Protein 3H20 (pdb70)

Organism: Escherichia coli (NCBI:txid562)

Sequence (288 aa):
RTLQAIGRQLKAMGCERFDIGVRDATTGQMMNREWSAAEVLQNTPWLKRMNAQGNDVYIRPAEQERHGLVLVDDLSEFDLDDMKAEGREPALVVETSPKNYQAWVKVADAAGGELRGQIARTLASEYDADPASADSRHYGRLAGFTNRKKHTTYQPWVLLRESKGKTATAGPALVQQAGQQIEQAQRQQEKARRLASLERRTALDEYRSEMAGLVKRFGDDLSKCDFIAAQKLASRGRSAEEIGKAMAEASPALAERKHEADYIERTVSKVMGLPSVQLARAELARAP

Radius of gyration: 31.28 Å; Cα contacts (8 Å, |Δi|>4): 477; chains: 1; bounding box: 58×44×90 Å

Foldseek 3Di:
DLLVQLVLQCVLQPWQKKKKWKAALPPGDIDIDIDGSVVVSVCVVVNQVSLVVRIFIWMDHDPPTFFQKAKFFFDFPVLQVVCQVVQQHFSWWKAQFPRTIMGIAGLDRGDDQQLRLLLLCVSCVVSVTDNVQRGSDHIDGRFSGFNRNAPDPGTDGIHTDDHNNDHGRCSVVSSVVSVVVVVVVVVVVVVVVVVVVVPVQALLNQLVVQLVVLCVPPVVCLLVSLLVSLLVCLLVPHDLVSSLVSCVVDRPVLVPCPPNNVSSVVSNVVSCPDPSSVVSNVVVVVPD

Solvent-accessible surface area: 16282 Å² total; per-residue (Å²): 115,16,91,113,19,0,26,164,0,8,178,6,9,54,12,134,93,0,12,0,0,4,104,30,44,133,102,28,104,71,75,77,131,87,32,27,30,76,63,0,62,139,39,3,94,78,0,92,146,23,9,76,100,18,14,2,2,32,0,44,7,5,56,115,32,80,18,2,7,4,8,2,26,91,2,41,81,143,39,15,85,75,0,83,92,91,10,47,55,3,0,0,3,0,16,19,28,88,154,61,33,11,0,7,0,51,2,25,117,64,12,46,34,121,44,22,7,39,2,2,128,25,0,8,90,70,17,136,9,50,105,84,6,13,61,39,85,60,32,0,15,0,0,9,3,11,17,89,173,106,65,102,129,90,46,22,136,2,69,34,136,41,41,151,23,154,54,2,106,11,0,82,56,4,41,124,73,2,22,116,67,36,87,86,62,102,134,89,129,65,126,59,153,154,90,66,92,156,162,156,78,69,6,54,60,35,2,133,80,39,14,62,34,2,54,183,152,58,49,141,59,55,51,85,0,0,50,28,0,0,47,65,0,0,28,133,40,55,43,49,142,65,0,9,160,2,0,58,132,29,6,55,15,19,86,147,34,122,90,38,77,61,31,25,119,137,8,12,64,117,0,48,49,52,103,58,0,106,109,30,80,63,112,78,88,96,58,184

CATH classification: 3.30.1490.240 (+2 more: 3.30.70.1790, 1.10.1240.50)

Secondary structure (DSSP, 8-state):
-HHHHHHHHHHHH--SEEEEEEEETTT--EEEEEEEHHHHHHTHHHHHHHHHTTEEEEEEEPTT----EEEEEEE-HHHHHHHHHTT---SEEEEEETTEEEEEEE--S---HHHHHHHHHHHHHHTT--GGG-STT--EEPTTSB--------PPBPEEEE---PPPTTHHHHHHHHHHHHHHHHHHHHHHHHHHHH----HHHHHHHHHHHHHHH-TT-HHHHHHHHHHHHHHTT--HHHHHHHHHHH-HHHHT---HHHHHHHHHHHHHT-HHHHHHHHHHHT--

InterPro domains:
  IPR039459 RepB-like DNA primase domain [PF16793] (12-185)
  IPR054366 RepB/MobA-like, C-terminal domain [PF22448] (237-289)

B-factor: mean 37.53, std 8.89, range [15.7, 103.8]

Structure (mmCIF, N/CA/C/O backbone):
data_3H20
#
_entry.id   3H20
#
_cell.length_a   91.740
_cell.length_b   91.740
_cell.length_c   83.480
_cell.angle_alpha   90.000
_cell.angle_beta   90.000
_cell.angle_gamma   90.000
#
_symmetry.space_group_name_H-M   'P 43 21 2'
#
loop_
_entity.id
_entity.type
_entity.pdbx_description
1 polymer 'Replication protein B'
2 non-polymer 'SULFATE ION'
3 non-polymer DIPHOSPHATE
4 water water
#
loop_
_atom_site.group_PDB
_atom_site.id
_atom_site.type_symbol
_atom_site.label_atom_id
_atom_site.label_alt_id
_atom_site.label_comp_id
_atom_site.label_asym_id
_atom_site.label_entity_id
_atom_site.label_seq_id
_atom_site.pdbx_PDB_ins_code
_atom_site.Cartn_x
_atom_site.Cartn_y
_atom_site.Cartn_z
_atom_site.occupancy
_atom_site.B_iso_or_equiv
_atom_site.auth_seq_id
_atom_site.auth_comp_id
_atom_site.auth_asym_id
_atom_site.auth_atom_id
_atom_site.pdbx_PDB_model_num
ATOM 1 N N . ARG A 1 5 ? 17.075 36.342 69.512 1.00 36.75 5 ARG A N 1
ATOM 2 C CA . ARG A 1 5 ? 17.154 37.378 68.446 1.00 35.85 5 ARG A CA 1
ATOM 3 C C . ARG A 1 5 ? 17.525 36.800 67.091 1.00 35.37 5 ARG A C 1
ATOM 4 O O . ARG A 1 5 ? 17.142 37.368 66.073 1.00 35.18 5 ARG A O 1
ATOM 6 N N . THR A 1 6 ? 18.252 35.683 67.079 1.00 34.46 6 THR A N 1
ATOM 7 C CA . THR A 1 6 ? 18.634 35.014 65.831 1.00 34.41 6 THR A CA 1
ATOM 8 C C . THR A 1 6 ? 17.404 34.642 64.994 1.00 33.93 6 THR A C 1
ATOM 9 O O . THR A 1 6 ? 17.330 34.967 63.799 1.00 33.33 6 THR A O 1
ATOM 13 N N . LEU A 1 7 ? 16.449 33.956 65.626 1.00 33.34 7 LEU A N 1
ATOM 14 C CA . LEU A 1 7 ? 15.212 33.528 64.966 1.00 33.57 7 LEU A CA 1
ATOM 15 C C . LEU A 1 7 ? 14.457 34.721 64.380 1.00 33.22 7 LEU A C 1
ATOM 16 O O . LEU A 1 7 ? 14.024 34.701 63.219 1.00 32.63 7 LEU A O 1
ATOM 21 N N . GLN A 1 8 ? 14.297 35.762 65.192 1.00 33.17 8 GLN A N 1
ATOM 22 C CA . GLN A 1 8 ? 13.617 36.975 64.765 1.00 34.04 8 GLN A CA 1
ATOM 23 C C . GLN A 1 8 ? 14.338 37.663 63.587 1.00 33.30 8 GLN A C 1
ATOM 24 O O . GLN A 1 8 ? 13.693 38.149 62.641 1.00 33.31 8 GLN A O 1
ATOM 30 N N . ALA A 1 9 ? 15.668 37.700 63.629 1.00 32.65 9 ALA A N 1
ATOM 31 C CA . ALA A 1 9 ? 16.434 38.316 62.538 1.00 32.28 9 ALA A CA 1
ATOM 32 C C . ALA A 1 9 ? 16.292 37.532 61.233 1.00 32.49 9 ALA A C 1
ATOM 33 O O . ALA A 1 9 ? 16.097 38.121 60.162 1.00 32.48 9 ALA A O 1
ATOM 35 N N . ILE A 1 10 ? 16.422 36.210 61.318 1.00 31.90 10 ILE A N 1
ATOM 36 C CA . ILE A 1 10 ? 16.259 35.347 60.139 1.00 32.19 10 ILE A CA 1
ATOM 37 C C . ILE A 1 10 ? 14.861 35.563 59.538 1.00 32.33 10 ILE A C 1
ATOM 38 O O . ILE A 1 10 ? 14.724 35.797 58.335 1.00 32.64 10 ILE A O 1
ATOM 43 N N . GLY A 1 11 ? 13.840 35.493 60.388 1.00 31.78 11 GLY A N 1
ATOM 44 C CA . GLY A 1 11 ? 12.449 35.716 59.973 1.00 33.01 11 GLY A CA 1
ATOM 45 C C . GLY A 1 11 ? 12.221 37.037 59.245 1.00 32.90 11 GLY A C 1
ATOM 46 O O . GLY A 1 11 ? 11.582 37.053 58.194 1.00 32.93 11 GLY A O 1
ATOM 47 N N . ARG A 1 12 ? 12.726 38.141 59.807 1.00 32.72 12 ARG A N 1
ATOM 48 C CA . ARG A 1 12 ? 12.645 39.455 59.144 1.00 33.91 12 ARG A CA 1
ATOM 49 C C . ARG A 1 12 ? 13.425 39.530 57.837 1.00 33.01 12 ARG A C 1
ATOM 50 O O . ARG A 1 12 ? 12.942 40.136 56.881 1.00 32.70 12 ARG A O 1
ATOM 58 N N . GLN A 1 13 ? 14.619 38.925 57.796 1.00 32.23 13 GLN A N 1
ATOM 59 C CA . GLN A 1 13 ? 15.444 38.926 56.573 1.00 32.56 13 GLN A CA 1
ATOM 60 C C . GLN A 1 13 ? 14.775 38.154 55.426 1.00 32.74 13 GLN A C 1
ATOM 61 O O . GLN A 1 13 ? 14.700 38.658 54.299 1.00 32.38 13 GLN A O 1
ATOM 67 N N . LEU A 1 14 ? 14.287 36.945 55.715 1.00 32.15 14 LEU A N 1
ATOM 68 C CA . LEU A 1 14 ? 13.530 36.146 54.726 1.00 33.32 14 LEU A CA 1
ATOM 69 C C . LEU A 1 14 ? 12.289 36.867 54.180 1.00 33.70 14 LEU A C 1
ATOM 70 O O . LEU A 1 14 ? 12.017 36.804 52.974 1.00 34.82 14 LEU A O 1
ATOM 75 N N . LYS A 1 15 ? 11.537 37.537 55.053 1.00 33.84 15 LYS A N 1
ATOM 76 C CA . LYS A 1 15 ? 10.358 38.283 54.609 1.00 35.24 15 LYS A CA 1
ATOM 77 C C . LYS A 1 15 ? 10.762 39.431 53.693 1.00 34.84 15 LYS A C 1
ATOM 78 O O . LYS A 1 15 ? 10.125 39.643 52.654 1.00 34.64 15 LYS A O 1
ATOM 84 N N . ALA A 1 16 ? 11.824 40.154 54.072 1.00 34.34 16 ALA A N 1
ATOM 85 C CA . ALA A 1 16 ? 12.283 41.319 53.308 1.00 34.61 16 ALA A CA 1
ATOM 86 C C . ALA A 1 16 ? 12.830 40.893 51.946 1.00 34.73 16 ALA A C 1
ATOM 87 O O . ALA A 1 16 ? 12.668 41.605 50.937 1.00 34.85 16 ALA A O 1
ATOM 89 N N . MET A 1 17 ? 13.494 39.744 51.923 1.00 34.39 17 MET A N 1
ATOM 90 C CA . MET A 1 17 ? 13.983 39.167 50.663 1.00 34.74 17 MET A CA 1
ATOM 91 C C . MET A 1 17 ? 12.802 38.688 49.821 1.00 35.74 17 MET A C 1
ATOM 92 O O . MET A 1 17 ? 12.769 38.897 48.611 1.00 36.21 17 MET A O 1
ATOM 97 N N . GLY A 1 18 ? 11.830 38.058 50.474 1.00 36.12 18 GLY A N 1
ATOM 98 C CA . GLY A 1 18 ? 10.561 37.737 49.842 1.00 36.47 18 GLY A CA 1
ATOM 99 C C . GLY A 1 18 ? 10.491 36.487 48.986 1.00 36.74 18 GLY A C 1
ATOM 100 O O . GLY A 1 18 ? 9.430 36.200 48.421 1.00 36.52 18 GLY A O 1
ATOM 101 N N . CYS A 1 19 ? 11.592 35.741 48.886 1.00 36.18 19 CYS A N 1
ATOM 102 C CA . CYS A 1 19 ? 11.619 34.529 48.055 1.00 36.74 19 CYS A CA 1
ATOM 103 C C . CYS A 1 19 ? 10.843 33.375 48.683 1.00 36.77 19 CYS A C 1
ATOM 104 O O . CYS A 1 19 ? 10.718 33.286 49.917 1.00 36.60 19 CYS A O 1
ATOM 107 N N . GLU A 1 20 ? 10.338 32.487 47.829 1.00 37.02 20 GLU A N 1
ATOM 108 C CA . GLU A 1 20 ? 9.776 31.219 48.292 1.00 37.33 20 GLU A CA 1
ATOM 109 C C . GLU A 1 20 ? 10.874 30.247 48.722 1.00 36.61 20 GLU A C 1
ATOM 110 O O . GLU A 1 20 ? 10.713 29.527 49.714 1.00 36.77 20 GLU A O 1
ATOM 116 N N . ARG A 1 21 ? 11.983 30.221 47.978 1.00 35.05 21 ARG A N 1
ATOM 117 C CA . ARG A 1 21 ? 13.083 29.288 48.274 1.00 34.22 21 ARG A CA 1
ATOM 118 C C . ARG A 1 21 ? 14.457 29.976 48.233 1.00 33.50 21 ARG A C 1
ATOM 119 O O . ARG A 1 21 ? 14.667 30.923 47.459 1.00 32.32 21 ARG A O 1
ATOM 127 N N . PHE A 1 22 ? 15.379 29.474 49.060 1.00 32.64 22 PHE A N 1
ATOM 128 C CA . PHE A 1 22 ? 16.701 30.069 49.269 1.00 32.30 22 PHE A CA 1
ATOM 129 C C . PHE A 1 22 ? 17.791 28.988 49.215 1.00 32.55 22 PHE A C 1
ATOM 130 O O . PHE A 1 22 ? 17.545 27.833 49.588 1.00 31.79 22 PHE A O 1
ATOM 138 N N . ASP A 1 23 ? 18.990 29.369 48.779 1.00 31.92 23 ASP A N 1
ATOM 139 C CA . ASP A 1 23 ? 20.181 28.562 49.016 1.00 32.56 23 ASP A CA 1
ATOM 140 C C . ASP A 1 23 ? 20.810 29.060 50.306 1.00 32.41 23 ASP A C 1
ATOM 141 O O . ASP A 1 23 ? 21.005 30.267 50.475 1.00 32.42 23 ASP A O 1
ATOM 146 N N . ILE A 1 24 ? 21.102 28.138 51.214 1.00 31.72 24 ILE A N 1
ATOM 147 C CA . ILE A 1 24 ? 21.859 28.458 52.417 1.00 31.72 24 ILE A CA 1
ATOM 148 C C . ILE A 1 24 ? 23.245 27.835 52.269 1.00 31.83 24 ILE A C 1
ATOM 149 O O . ILE A 1 24 ? 23.374 26.646 51.974 1.00 31.86 24 ILE A O 1
ATOM 154 N N . GLY A 1 25 ? 24.279 28.648 52.449 1.00 31.95 25 GLY A N 1
ATOM 155 C CA . GLY A 1 25 ? 25.657 28.152 52.381 1.00 31.81 25 GLY A CA 1
ATOM 156 C C . GLY A 1 25 ? 26.319 28.167 53.749 1.00 32.37 25 GLY A C 1
ATOM 157 O O . GLY A 1 25 ? 26.180 29.120 54.522 1.00 32.11 25 GLY A O 1
ATOM 158 N N . VAL A 1 26 ? 27.043 27.098 54.042 1.00 32.29 26 VAL A N 1
ATOM 159 C CA . VAL A 1 26 ? 27.748 26.949 55.304 1.00 32.99 26 VAL A CA 1
ATOM 160 C C . VAL A 1 26 ? 29.220 26.644 54.982 1.00 32.87 26 VAL A C 1
ATOM 161 O O . VAL A 1 26 ? 29.528 25.621 54.359 1.00 33.01 26 VAL A O 1
ATOM 165 N N . ARG A 1 27 ? 30.114 27.556 55.371 1.00 32.62 27 ARG A N 1
ATOM 166 C CA . ARG A 1 27 ? 31.550 27.425 55.086 1.00 32.49 27 ARG A CA 1
ATOM 167 C C . ARG A 1 27 ? 32.435 27.512 56.333 1.00 32.50 27 ARG A C 1
ATOM 168 O O . ARG A 1 27 ? 32.367 28.482 57.094 1.00 31.56 27 ARG A O 1
ATOM 176 N N . ASP A 1 28 ? 33.284 26.501 56.505 1.00 32.22 28 ASP A N 1
ATOM 177 C CA . ASP A 1 28 ? 34.251 26.454 57.597 1.00 33.67 28 ASP A CA 1
ATOM 178 C C . ASP A 1 28 ? 35.416 27.398 57.305 1.00 34.15 28 ASP A C 1
ATOM 179 O O . ASP A 1 28 ? 36.224 27.152 56.403 1.00 34.40 28 ASP A O 1
ATOM 184 N N . ALA A 1 29 ? 35.497 28.464 58.093 1.00 35.08 29 ALA A N 1
ATOM 185 C CA . ALA A 1 29 ? 36.488 29.527 57.909 1.00 36.27 29 ALA A CA 1
ATOM 186 C 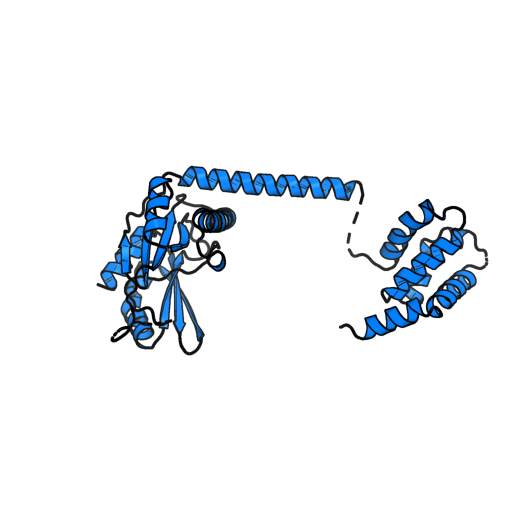C . ALA A 1 29 ? 37.946 29.086 58.077 1.00 37.15 29 ALA A C 1
ATOM 187 O O . ALA A 1 29 ? 38.857 29.707 57.521 1.00 37.44 29 ALA A O 1
ATOM 189 N N . THR A 1 30 ? 38.170 28.026 58.844 1.00 37.81 30 THR A N 1
ATOM 190 C CA . THR A 1 30 ? 39.527 27.552 59.101 1.00 38.76 30 THR A CA 1
ATOM 191 C C . THR A 1 30 ? 39.944 26.541 58.042 1.00 39.62 30 THR A C 1
ATOM 192 O O . THR A 1 30 ? 41.073 26.565 57.535 1.00 40.08 30 THR A O 1
ATOM 196 N N . THR A 1 31 ? 39.024 25.644 57.705 1.00 40.49 31 THR A N 1
ATOM 197 C CA . THR A 1 31 ? 39.353 24.472 56.901 1.00 41.23 31 THR A CA 1
ATOM 198 C C . THR A 1 31 ? 39.085 24.725 55.422 1.00 41.60 31 THR A C 1
ATOM 199 O O . THR A 1 31 ? 39.878 24.340 54.562 1.00 41.73 31 THR A O 1
ATOM 203 N N . GLY A 1 32 ? 37.963 25.375 55.131 1.00 41.75 32 GLY A N 1
ATOM 204 C CA . GLY A 1 32 ? 3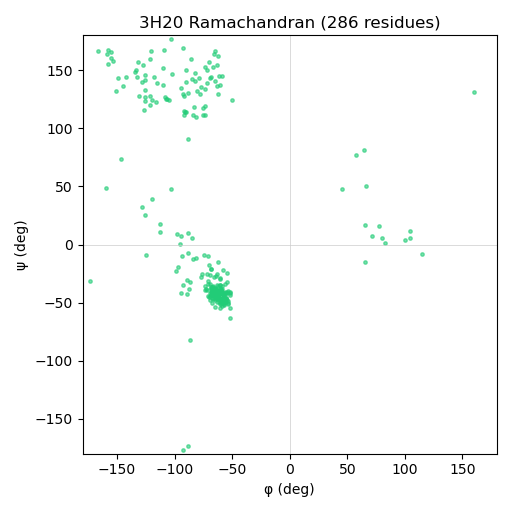7.589 25.677 53.762 1.00 42.35 32 GLY A CA 1
ATOM 205 C C . GLY A 1 32 ? 36.332 24.948 53.330 1.00 42.51 32 GLY A C 1
ATOM 206 O O . GLY A 1 32 ? 35.792 25.206 52.254 1.00 42.32 32 GLY A O 1
ATOM 207 N N . GLN A 1 33 ? 35.865 24.033 54.173 1.00 42.93 33 GLN A N 1
ATOM 208 C CA . GLN A 1 33 ? 34.843 23.073 53.773 1.00 43.68 33 GLN A CA 1
ATOM 209 C C . GLN A 1 33 ? 33.500 23.759 53.547 1.00 43.95 33 GLN A C 1
ATOM 210 O O . GLN A 1 33 ? 33.145 24.698 54.259 1.00 43.47 33 GLN A O 1
ATOM 216 N N . MET A 1 34 ? 32.758 23.283 52.553 1.00 44.38 34 MET A N 1
ATOM 217 C CA . MET A 1 34 ? 31.562 23.976 52.090 1.00 44.67 34 MET A CA 1
ATOM 218 C C . MET A 1 34 ? 30.364 23.033 52.037 1.00 44.41 34 MET A C 1
ATOM 219 O O . MET A 1 34 ? 30.491 21.876 51.636 1.00 44.24 34 MET A O 1
ATOM 224 N N . MET A 1 35 ? 29.203 23.536 52.443 1.00 43.79 35 MET A N 1
ATOM 225 C CA . MET A 1 35 ? 27.944 22.833 52.222 1.00 44.04 35 MET A CA 1
ATOM 226 C C . MET A 1 35 ? 26.930 23.829 51.659 1.00 42.71 35 MET A C 1
ATOM 227 O O . MET A 1 35 ? 26.934 25.009 52.027 1.00 42.25 35 MET A O 1
ATOM 232 N N . ASN A 1 36 ? 26.079 23.352 50.756 1.00 41.60 36 ASN A N 1
ATOM 233 C CA . ASN A 1 36 ? 24.993 24.157 50.202 1.00 40.80 36 ASN A CA 1
ATOM 234 C C . ASN A 1 36 ? 23.683 23.377 50.264 1.00 39.83 36 ASN A C 1
ATOM 235 O O . ASN A 1 36 ? 23.625 22.230 49.817 1.00 39.18 36 ASN A O 1
ATOM 240 N N . ARG A 1 37 ? 22.645 23.990 50.832 1.00 38.45 37 ARG A N 1
ATOM 241 C CA . ARG A 1 37 ? 21.310 23.379 50.861 1.00 37.83 37 ARG A CA 1
ATOM 242 C C . ARG A 1 37 ? 20.267 24.326 50.278 1.00 36.53 37 ARG A C 1
ATOM 243 O O . ARG A 1 37 ? 20.374 25.536 50.441 1.00 36.28 37 ARG A O 1
ATOM 251 N N . GLU A 1 38 ? 19.261 23.775 49.602 1.00 35.27 38 GLU A N 1
ATOM 252 C CA . GLU A 1 38 ? 18.131 24.574 49.128 1.00 34.39 38 GLU A CA 1
ATOM 253 C C . GLU A 1 38 ? 16.889 24.274 49.965 1.00 33.11 38 GLU A C 1
ATOM 254 O O . GLU A 1 38 ? 16.474 23.110 50.085 1.00 32.42 38 GLU A O 1
ATOM 260 N N . TRP A 1 39 ? 16.305 25.337 50.520 1.00 31.89 39 TRP A N 1
ATOM 261 C CA . TRP A 1 39 ? 15.227 25.245 51.514 1.00 31.37 39 TRP A CA 1
ATOM 262 C C . TRP A 1 39 ? 14.163 26.331 51.320 1.00 30.40 39 TRP A C 1
ATOM 263 O O . TRP A 1 39 ? 14.504 27.469 50.991 1.00 29.97 39 TRP A O 1
ATOM 274 N N . SER A 1 40 ? 12.892 26.000 51.567 1.00 29.46 40 SER A N 1
ATOM 275 C CA . SER A 1 40 ? 11.857 27.039 51.718 1.00 29.17 40 SER A CA 1
ATOM 276 C C . SER A 1 40 ? 12.199 27.920 52.925 1.00 29.04 40 SER A C 1
ATOM 277 O O . SER A 1 40 ? 13.018 27.532 53.763 1.00 28.57 40 SER A O 1
ATOM 280 N N . ALA A 1 41 ? 11.593 29.102 53.008 1.00 28.58 41 ALA A N 1
ATOM 281 C CA . ALA A 1 41 ? 11.728 29.945 54.193 1.00 29.23 41 ALA A CA 1
ATOM 282 C C . ALA A 1 41 ? 11.390 29.183 55.491 1.00 29.22 41 ALA A C 1
ATOM 283 O O . ALA A 1 41 ? 12.109 29.301 56.490 1.00 29.71 41 ALA A O 1
ATOM 285 N N . ALA A 1 42 ? 10.314 28.389 55.465 1.00 29.26 42 ALA A N 1
ATOM 286 C CA . ALA A 1 42 ? 9.916 27.559 56.609 1.00 29.39 42 ALA A CA 1
ATOM 287 C C . ALA A 1 42 ? 11.009 26.561 57.000 1.00 29.39 42 ALA A C 1
ATOM 288 O O . ALA A 1 42 ? 11.242 26.311 58.202 1.00 29.26 42 ALA A O 1
ATOM 290 N N . GLU A 1 43 ? 11.667 25.985 55.990 1.00 29.15 43 GLU A N 1
ATOM 291 C CA . GLU A 1 43 ? 12.756 25.032 56.211 1.00 30.26 43 GLU A CA 1
ATOM 292 C C . GLU A 1 43 ? 14.034 25.702 56.752 1.00 29.39 43 GLU A C 1
ATOM 293 O O . GLU A 1 43 ? 14.750 25.097 57.551 1.00 29.87 43 GLU A O 1
ATOM 299 N N . VAL A 1 44 ? 14.311 26.939 56.332 1.00 29.09 44 VAL A N 1
ATOM 300 C CA . VAL A 1 44 ? 15.448 27.711 56.870 1.00 29.15 44 VAL A CA 1
ATOM 301 C C . VAL A 1 44 ? 15.263 27.891 58.388 1.00 29.58 44 VAL A C 1
ATOM 302 O O . VAL A 1 44 ? 16.167 27.602 59.174 1.00 30.04 44 VAL A O 1
ATOM 306 N N . LEU A 1 45 ? 14.072 28.337 58.785 1.00 29.40 45 LEU A N 1
ATOM 307 C CA . LEU A 1 45 ? 13.730 28.487 60.199 1.00 29.86 45 LEU A CA 1
ATOM 308 C C . LEU A 1 45 ? 13.760 27.164 60.969 1.00 30.28 45 LEU A C 1
ATOM 309 O O . LEU A 1 45 ? 14.248 27.109 62.110 1.00 30.58 45 LEU A O 1
ATOM 314 N N . GLN A 1 46 ? 13.270 26.091 60.338 1.00 30.62 46 GLN A N 1
ATOM 315 C CA . GLN A 1 46 ? 13.288 24.746 60.926 1.00 31.62 46 GLN A CA 1
ATOM 316 C C . GLN A 1 46 ? 14.713 24.272 61.217 1.00 31.56 46 GLN A C 1
ATOM 317 O O . GLN A 1 46 ? 14.942 23.465 62.126 1.00 30.54 46 GLN A O 1
ATOM 323 N N . ASN A 1 47 ? 15.662 24.758 60.421 1.00 31.43 47 ASN A N 1
ATOM 324 C CA . ASN A 1 47 ? 17.067 24.334 60.536 1.00 32.09 47 ASN A CA 1
ATOM 325 C C . ASN A 1 47 ? 17.950 25.286 61.351 1.00 31.95 47 ASN A C 1
ATOM 326 O O . ASN A 1 47 ? 19.168 25.130 61.400 1.00 32.59 47 ASN A O 1
ATOM 331 N N . THR A 1 48 ? 17.335 26.258 62.011 1.00 32.20 48 THR A N 1
ATOM 332 C CA . THR A 1 48 ? 18.086 27.234 62.804 1.00 32.28 48 THR A CA 1
ATOM 333 C C . THR A 1 48 ? 18.962 26.585 63.910 1.00 31.56 48 THR A C 1
ATOM 334 O O . THR A 1 48 ? 20.114 26.989 64.094 1.00 31.26 48 THR A O 1
ATOM 338 N N . PRO A 1 49 ? 18.430 25.579 64.634 1.00 30.63 49 PRO A N 1
ATOM 339 C CA . PRO A 1 49 ? 19.303 24.907 65.602 1.00 30.78 49 PRO A CA 1
ATOM 340 C C . PRO A 1 49 ? 20.577 24.355 64.952 1.00 31.04 49 PRO A C 1
ATOM 341 O O . PRO A 1 49 ? 21.658 24.540 65.491 1.00 30.37 49 PRO A O 1
ATOM 345 N N . TRP A 1 50 ? 20.450 23.688 63.804 1.00 31.15 50 TRP A N 1
ATOM 346 C CA . TRP A 1 50 ? 21.634 23.134 63.135 1.00 31.55 50 TRP A CA 1
ATOM 347 C C . TRP A 1 50 ? 22.605 24.243 62.689 1.00 30.81 50 TRP A C 1
ATOM 348 O O . TRP A 1 50 ? 23.819 24.108 62.862 1.00 30.21 50 TRP A O 1
ATOM 359 N N . LEU A 1 51 ? 22.067 25.326 62.123 1.00 29.94 51 LEU A N 1
ATOM 360 C CA . LEU A 1 51 ? 22.887 26.463 61.665 1.00 29.66 51 LEU A CA 1
ATOM 361 C C . LEU A 1 51 ? 23.656 27.122 62.813 1.00 29.65 51 LEU A C 1
ATOM 362 O O . LEU A 1 51 ? 24.823 27.475 62.652 1.00 28.94 51 LEU A O 1
ATOM 367 N N . LYS A 1 52 ? 23.007 27.286 63.968 1.00 29.73 52 LYS A N 1
ATOM 368 C CA . LYS A 1 52 ? 23.712 27.776 65.166 1.00 30.58 52 LYS A CA 1
ATOM 369 C 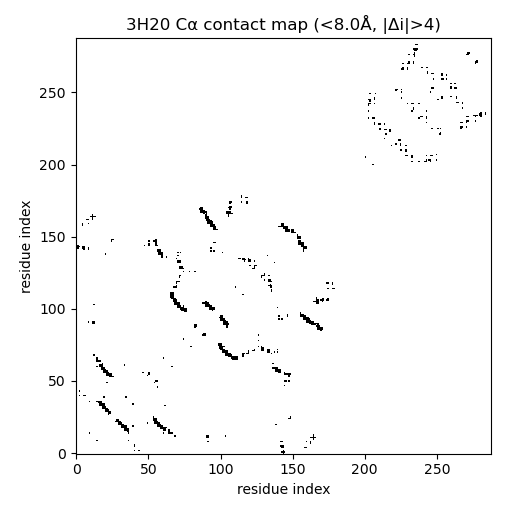C . LYS A 1 52 ? 24.819 26.827 65.633 1.00 30.53 52 LYS A C 1
ATOM 370 O O . LYS A 1 52 ? 25.887 27.278 66.034 1.00 30.43 52 LYS A O 1
ATOM 376 N N . ARG A 1 53 ? 24.554 25.523 65.601 1.00 30.69 53 ARG A N 1
ATOM 377 C CA . ARG A 1 53 ? 25.582 24.513 65.934 1.00 30.67 53 ARG A CA 1
ATOM 378 C C . ARG A 1 53 ? 26.799 24.693 65.024 1.00 30.64 53 ARG A C 1
ATOM 379 O O . ARG A 1 53 ? 27.937 24.805 65.496 1.00 30.17 53 ARG A O 1
ATOM 387 N N . MET A 1 54 ? 26.542 24.743 63.718 1.00 30.38 54 MET A N 1
ATOM 388 C CA . MET A 1 54 ? 27.598 24.892 62.717 1.00 30.57 54 MET A CA 1
ATOM 389 C C . MET A 1 54 ? 28.391 26.199 62.892 1.00 29.99 54 MET A C 1
ATOM 390 O O . MET A 1 54 ? 29.627 26.199 62.783 1.00 29.19 54 MET A O 1
ATOM 395 N N . ASN A 1 55 ? 27.673 27.290 63.176 1.00 29.51 55 ASN A N 1
ATOM 396 C CA . ASN A 1 55 ? 28.263 28.621 63.437 1.00 29.75 55 ASN A CA 1
ATOM 397 C C . ASN A 1 55 ? 29.188 28.578 64.662 1.00 29.66 55 ASN A C 1
ATOM 398 O O . ASN A 1 55 ? 30.314 29.079 64.627 1.00 29.28 55 ASN A O 1
ATOM 403 N N . ALA A 1 56 ? 28.714 27.965 65.743 1.00 30.14 56 ALA A N 1
ATOM 404 C CA . ALA A 1 56 ? 29.541 27.790 66.950 1.00 30.55 56 ALA A CA 1
ATOM 405 C C . ALA A 1 56 ? 30.804 26.959 66.670 1.00 30.97 56 ALA A C 1
ATOM 406 O O . ALA A 1 56 ? 31.837 27.137 67.330 1.00 30.96 56 ALA A O 1
ATOM 408 N N . GLN A 1 57 ? 30.720 26.057 65.694 1.00 31.04 57 GLN A N 1
ATOM 409 C CA . GLN A 1 57 ? 31.850 25.187 65.344 1.00 32.18 57 GLN A CA 1
ATOM 410 C C . GLN A 1 57 ? 32.789 25.806 64.293 1.00 31.65 57 GLN A C 1
ATOM 411 O O . GLN A 1 57 ? 33.688 25.133 63.782 1.00 31.92 57 GLN A O 1
ATOM 417 N N . GLY A 1 58 ? 32.585 27.088 63.992 1.00 31.27 58 GLY A N 1
ATOM 418 C CA . GLY A 1 58 ? 33.513 27.847 63.141 1.00 30.99 58 GLY A CA 1
ATOM 419 C C . GLY A 1 58 ? 33.076 28.120 61.708 1.00 30.75 58 GLY A C 1
ATOM 420 O O . GLY A 1 58 ? 33.887 28.560 60.882 1.00 30.49 58 GLY A O 1
ATOM 421 N N . ASN A 1 59 ? 31.803 27.865 61.409 1.00 30.53 59 ASN A N 1
ATOM 422 C CA . ASN A 1 59 ? 31.238 28.070 60.064 1.00 30.68 59 ASN A CA 1
ATOM 423 C C . ASN A 1 59 ? 30.551 29.434 59.873 1.00 30.97 59 ASN A C 1
ATOM 424 O O . ASN A 1 59 ? 29.762 29.861 60.730 1.00 31.07 59 ASN A O 1
ATOM 429 N N . ASP A 1 60 ? 30.833 30.106 58.753 1.00 30.17 60 ASP A N 1
ATOM 430 C CA . ASP A 1 60 ? 30.035 31.267 58.332 1.00 30.62 60 ASP A CA 1
ATOM 431 C C . ASP A 1 60 ? 28.764 30.804 57.605 1.00 30.51 60 ASP A C 1
ATOM 432 O O . ASP A 1 60 ? 28.764 29.744 56.958 1.00 30.50 60 ASP A O 1
ATOM 437 N N . VAL A 1 61 ? 27.692 31.583 57.749 1.00 30.43 61 VAL A N 1
ATOM 438 C CA . VAL A 1 61 ? 26.371 31.247 57.213 1.00 30.66 61 VAL A CA 1
ATOM 439 C C . VAL A 1 61 ? 25.952 32.281 56.158 1.00 31.25 61 VAL A C 1
ATOM 440 O O . VAL A 1 61 ? 25.859 33.485 56.444 1.00 31.68 61 VAL A O 1
ATOM 444 N N . TYR A 1 62 ? 25.680 31.792 54.951 1.00 31.51 62 TYR A N 1
ATOM 445 C CA . TYR A 1 62 ? 25.411 32.630 53.787 1.00 31.62 62 TYR A CA 1
ATOM 446 C C . TYR A 1 62 ? 24.034 32.331 53.199 1.00 32.53 62 TYR A C 1
ATOM 447 O O . TYR A 1 62 ? 23.464 31.254 53.431 1.00 32.49 62 TYR A O 1
ATOM 456 N N . ILE A 1 63 ? 23.504 33.283 52.430 1.00 32.44 63 ILE A N 1
ATOM 457 C CA . ILE A 1 63 ? 22.138 33.171 51.892 1.00 32.08 63 ILE A CA 1
ATOM 458 C C . ILE A 1 63 ? 22.010 33.886 50.544 1.00 32.52 63 ILE A C 1
ATOM 459 O O . ILE A 1 63 ? 22.650 34.927 50.302 1.00 32.17 63 ILE A O 1
ATOM 464 N N . ARG A 1 64 ? 21.223 33.284 49.659 1.00 32.72 64 ARG A N 1
ATOM 465 C CA . ARG A 1 64 ? 20.828 33.905 48.396 1.00 33.70 64 ARG A CA 1
ATOM 466 C C . ARG A 1 64 ? 19.506 33.273 47.962 1.00 33.89 64 ARG A C 1
ATOM 467 O O . ARG A 1 64 ? 19.159 32.182 48.439 1.00 33.26 64 ARG A O 1
ATOM 475 N N . PRO A 1 65 ? 18.765 33.947 47.061 1.00 34.10 65 PRO A N 1
ATOM 476 C CA . PRO A 1 65 ? 17.603 33.288 46.460 1.00 34.73 65 PRO A CA 1
ATOM 477 C C . PRO A 1 65 ? 18.016 32.011 45.732 1.00 35.20 65 PRO A C 1
ATOM 478 O O . PRO A 1 65 ? 19.128 31.935 45.181 1.00 34.50 65 PRO A O 1
ATOM 482 N N . ALA A 1 66 ? 17.149 31.002 45.765 1.00 35.78 66 ALA A N 1
ATOM 483 C CA . ALA A 1 66 ? 17.431 29.743 45.084 1.00 36.63 66 ALA A CA 1
ATOM 484 C C . ALA A 1 66 ? 17.534 29.958 43.576 1.00 37.32 66 ALA A C 1
ATOM 485 O O . ALA A 1 66 ? 16.958 30.903 43.041 1.00 37.01 66 ALA A O 1
ATOM 487 N N . GLU A 1 67 ? 18.273 29.079 42.898 1.00 38.17 67 GLU A N 1
ATOM 488 C CA . GLU A 1 67 ? 18.368 29.103 41.440 1.00 39.05 67 GLU A CA 1
ATOM 489 C C . GLU A 1 67 ? 16.994 28.835 40.827 1.00 39.75 67 GLU A C 1
ATOM 490 O O . GLU A 1 67 ? 16.272 27.945 41.275 1.00 40.06 67 GLU A O 1
ATOM 492 N N . GLN A 1 68 ? 16.636 29.610 39.807 1.00 40.28 68 GLN A N 1
ATOM 493 C CA . GLN A 1 68 ? 15.303 29.519 39.183 1.00 40.83 68 GLN A CA 1
ATOM 494 C C . GLN A 1 68 ? 14.134 29.924 40.111 1.00 40.84 68 GLN A C 1
ATOM 495 O O . GLN A 1 68 ? 12.975 29.598 39.845 1.00 40.95 68 GLN A O 1
ATOM 497 N N . GLU A 1 69 ? 14.454 30.616 41.203 1.00 40.60 69 GLU A N 1
ATOM 498 C CA . GLU A 1 69 ? 13.479 31.455 41.903 1.00 40.52 69 GLU A CA 1
ATOM 499 C C . GLU A 1 69 ? 13.264 32.650 40.982 1.00 40.09 69 GLU A C 1
ATOM 500 O O . GLU A 1 69 ? 14.216 33.143 40.369 1.00 40.34 69 GLU A O 1
ATOM 506 N N . ARG A 1 70 ? 12.017 33.085 40.840 1.00 39.65 70 ARG A N 1
ATOM 507 C CA . ARG A 1 70 ? 11.722 34.299 40.081 1.00 38.62 70 ARG A CA 1
ATOM 508 C C . ARG A 1 70 ? 11.730 35.455 41.065 1.00 38.10 70 ARG A C 1
ATOM 509 O O . ARG A 1 70 ? 10.916 35.498 41.998 1.00 38.00 70 ARG A O 1
ATOM 511 N N . HIS A 1 71 ? 12.694 36.358 40.884 1.00 36.56 71 HIS A N 1
ATOM 512 C CA . HIS A 1 71 ? 12.916 37.456 41.808 1.00 35.38 71 HIS A CA 1
ATOM 513 C C . HIS A 1 71 ? 13.669 38.577 41.104 1.00 34.83 71 HIS A C 1
ATOM 514 O O . HIS A 1 71 ? 14.178 38.387 39.986 1.00 34.54 71 HIS A O 1
ATOM 521 N N . GLY A 1 72 ? 13.717 39.739 41.751 1.00 34.07 72 GLY A N 1
ATOM 522 C CA . GLY A 1 72 ? 14.453 40.901 41.233 1.00 33.89 72 GLY A CA 1
ATOM 523 C C . GLY A 1 72 ? 15.417 41.490 42.252 1.00 34.29 72 GLY A C 1
ATOM 524 O O . GLY A 1 72 ? 15.656 42.685 42.249 1.00 34.23 72 GLY A O 1
ATOM 525 N N . LEU A 1 73 ? 15.977 40.640 43.114 1.00 34.25 73 LEU A N 1
ATOM 526 C CA . LEU A 1 73 ? 16.909 41.049 44.174 1.00 35.22 73 LEU A CA 1
ATOM 527 C C . LEU A 1 73 ? 18.352 41.074 43.692 1.00 34.68 73 LEU A C 1
ATOM 528 O O . LEU A 1 73 ? 18.812 40.109 43.084 1.00 35.30 73 LEU A O 1
ATOM 533 N N . VAL A 1 74 ? 19.052 42.173 43.954 1.00 33.51 74 VAL A N 1
ATOM 534 C CA . VAL A 1 74 ? 20.457 42.328 43.531 1.00 33.59 74 VAL A CA 1
ATOM 535 C C . VAL A 1 74 ? 21.333 42.687 44.734 1.00 33.16 74 VAL A C 1
ATOM 536 O O . VAL A 1 74 ? 21.074 43.688 45.408 1.00 33.29 74 VAL A O 1
ATOM 540 N N . LEU A 1 75 ? 22.364 41.880 44.992 1.00 32.92 75 LEU A N 1
ATOM 541 C CA . LEU A 1 75 ? 23.309 42.123 46.102 1.00 32.37 75 LEU A CA 1
ATOM 542 C C . LEU A 1 75 ? 24.380 43.167 45.768 1.00 32.09 75 LEU A C 1
ATOM 543 O O . LEU A 1 75 ? 25.036 43.081 44.718 1.00 31.30 75 LEU A O 1
ATOM 548 N N . VAL A 1 76 ? 24.571 44.118 46.691 1.00 31.84 76 VAL A N 1
ATOM 549 C CA . VAL A 1 76 ? 25.665 45.102 46.640 1.00 32.09 76 VAL A CA 1
ATOM 550 C C . VAL A 1 76 ? 26.521 44.976 47.920 1.00 32.59 76 VAL A C 1
ATOM 551 O O . VAL A 1 76 ? 26.019 45.161 49.034 1.00 31.90 76 VAL A O 1
ATOM 555 N N . ASP A 1 77 ? 27.808 44.667 47.745 1.00 32.93 77 ASP A N 1
ATOM 556 C CA . ASP A 1 77 ? 28.694 44.223 48.830 1.00 34.45 77 ASP A CA 1
ATOM 557 C C . ASP A 1 77 ? 29.748 45.293 49.182 1.00 34.83 77 ASP A C 1
ATOM 558 O O . ASP A 1 77 ? 30.120 46.096 48.324 1.00 34.93 77 ASP A O 1
ATOM 563 N N . ASP A 1 78 ? 30.207 45.304 50.437 1.00 34.96 78 ASP A N 1
ATOM 564 C CA . ASP A 1 78 ? 31.325 46.157 50.909 1.00 35.55 78 ASP A CA 1
ATOM 565 C C . ASP A 1 78 ? 31.000 47.664 50.872 1.00 34.44 78 ASP A C 1
ATOM 566 O O . ASP A 1 78 ? 31.777 48.464 50.360 1.00 34.70 78 ASP A O 1
ATOM 571 N N . LEU A 1 79 ? 29.855 48.036 51.446 1.00 33.25 79 LEU A N 1
ATOM 572 C CA . LEU A 1 79 ? 29.385 49.428 51.482 1.00 32.28 79 LEU A CA 1
ATOM 573 C C . LEU A 1 79 ? 29.609 50.091 52.848 1.00 31.86 79 LEU A C 1
ATOM 574 O O . LEU A 1 79 ? 29.524 49.432 53.880 1.00 31.37 79 LEU A O 1
ATOM 579 N N . SER A 1 80 ? 29.875 51.398 52.839 1.00 31.68 80 SER A N 1
ATOM 580 C CA . SER A 1 80 ? 29.950 52.205 54.056 1.00 31.05 80 SER A CA 1
ATOM 581 C C . SER A 1 80 ? 28.570 52.815 54.314 1.00 31.63 80 SER A C 1
ATOM 582 O O . SER A 1 80 ? 27.690 52.760 53.441 1.00 30.59 80 SER A O 1
ATOM 585 N N . GLU A 1 81 ? 28.375 53.395 55.500 1.00 32.00 81 GLU A N 1
ATOM 586 C CA . GLU A 1 81 ? 27.103 54.070 55.824 1.00 32.95 81 GLU A CA 1
ATOM 587 C C . GLU A 1 81 ? 26.825 55.231 54.859 1.00 32.25 81 GLU A C 1
ATOM 588 O O . GLU A 1 81 ? 25.678 55.492 54.514 1.00 31.87 81 GLU A O 1
ATOM 594 N N . PHE A 1 82 ? 27.887 55.915 54.436 1.00 31.43 82 PHE A N 1
ATOM 595 C CA . PHE A 1 82 ? 27.789 57.047 53.511 1.00 31.45 82 PHE A CA 1
ATOM 596 C C . PHE A 1 82 ? 27.359 56.618 52.111 1.00 30.76 82 PHE A C 1
ATOM 597 O O . PHE A 1 82 ? 26.594 57.331 51.446 1.00 30.48 82 PHE A O 1
ATOM 605 N N . ASP A 1 83 ? 27.861 55.466 51.660 1.00 30.32 83 ASP A N 1
ATOM 606 C CA . ASP A 1 83 ? 27.420 54.859 50.397 1.00 30.08 83 ASP A CA 1
ATOM 607 C C . ASP A 1 83 ? 25.913 54.594 50.410 1.00 30.35 83 ASP A C 1
ATOM 608 O O . ASP A 1 83 ? 25.235 54.825 49.413 1.00 30.30 83 ASP A O 1
ATOM 613 N N . LEU A 1 84 ? 25.397 54.100 51.542 1.00 30.25 84 LEU A N 1
ATOM 614 C CA . LEU A 1 84 ? 23.954 53.837 51.687 1.00 31.44 84 LEU A CA 1
ATOM 615 C C . LEU A 1 84 ? 23.106 55.112 51.624 1.00 31.36 84 LEU A C 1
ATOM 616 O O . LEU A 1 84 ? 22.008 55.102 51.056 1.00 31.38 84 LEU A O 1
ATOM 621 N N . ASP A 1 85 ? 23.610 56.187 52.233 1.00 31.40 85 ASP A N 1
ATOM 622 C CA . ASP A 1 85 ? 22.992 57.520 52.148 1.00 31.56 85 ASP A CA 1
ATOM 623 C C . ASP A 1 85 ? 22.839 57.973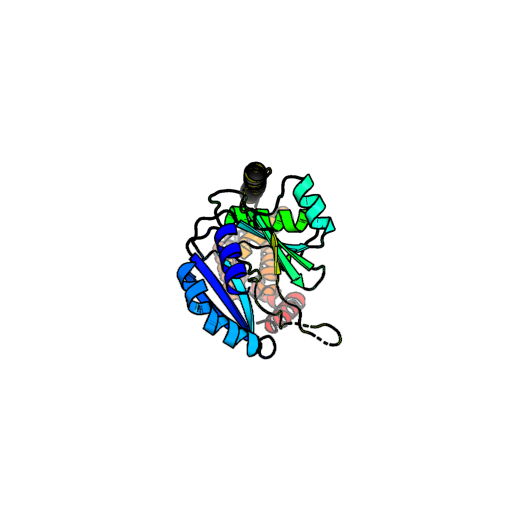 50.694 1.00 31.89 85 ASP A C 1
ATOM 624 O O . ASP A 1 85 ? 21.783 58.482 50.291 1.00 31.71 85 ASP A O 1
ATOM 629 N N . ASP A 1 86 ? 23.905 57.810 49.911 1.00 31.66 86 ASP A N 1
ATOM 630 C CA . ASP A 1 86 ? 23.875 58.135 48.486 1.00 31.92 86 ASP A CA 1
ATOM 631 C C . ASP A 1 86 ? 22.875 57.261 47.718 1.00 31.92 86 ASP A C 1
ATOM 632 O O . ASP A 1 86 ? 22.091 57.775 46.926 1.00 31.45 86 ASP A O 1
ATOM 637 N N . MET A 1 87 ? 22.906 55.949 47.964 1.00 32.25 87 MET A N 1
ATOM 638 C CA . MET A 1 87 ? 21.983 54.998 47.310 1.00 32.87 87 MET A CA 1
ATOM 639 C C . MET A 1 87 ? 20.521 55.405 47.488 1.00 32.86 87 MET A C 1
ATOM 640 O O . MET A 1 87 ? 19.762 55.488 46.509 1.00 34.21 87 MET A O 1
ATOM 645 N N . LYS A 1 8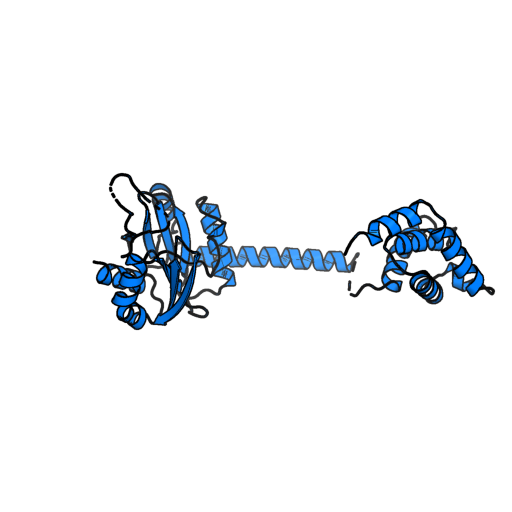8 ? 20.127 55.667 48.730 1.00 32.77 88 LYS A N 1
ATOM 646 C CA . LYS A 1 88 ? 18.760 56.104 49.047 1.00 32.89 88 LYS A CA 1
ATOM 647 C C . LYS A 1 88 ? 18.360 57.412 48.343 1.00 32.43 88 LYS A C 1
ATOM 648 O O . LYS A 1 88 ? 17.238 57.520 47.828 1.00 31.88 88 LYS A O 1
ATOM 654 N N . ALA A 1 89 ? 19.271 58.391 48.318 1.00 31.87 89 ALA A N 1
ATOM 655 C CA . ALA A 1 89 ? 18.987 59.712 47.746 1.00 31.94 89 ALA A CA 1
ATOM 656 C C . ALA A 1 89 ? 18.948 59.700 46.213 1.00 31.69 89 ALA A C 1
ATOM 657 O O . ALA A 1 89 ? 18.558 60.690 45.580 1.00 31.61 89 ALA A O 1
ATOM 659 N N . GLU A 1 90 ? 19.361 58.575 45.636 1.00 31.70 90 GLU A N 1
ATOM 660 C CA . GLU A 1 90 ? 19.410 58.368 44.190 1.00 31.84 90 GLU A CA 1
ATOM 661 C C . GLU A 1 90 ? 18.394 57.321 43.700 1.00 31.71 90 GLU A C 1
ATOM 662 O O . GLU A 1 90 ? 18.422 56.909 42.535 1.00 31.47 90 GLU A O 1
ATOM 668 N N . GLY A 1 91 ? 17.479 56.912 44.575 1.00 31.93 91 GLY A N 1
ATOM 669 C CA . GLY A 1 91 ? 16.446 55.950 44.182 1.00 32.26 91 GLY A CA 1
ATOM 670 C C . GLY A 1 91 ? 16.916 54.502 44.098 1.00 32.08 91 GLY A C 1
ATOM 671 O O . GLY A 1 91 ? 16.224 53.653 43.521 1.00 32.76 91 GLY A O 1
ATOM 672 N N . ARG A 1 92 ? 18.075 54.211 44.687 1.00 32.06 92 ARG A N 1
ATOM 673 C CA . ARG A 1 92 ? 18.557 52.824 44.841 1.00 31.77 92 ARG A CA 1
ATOM 674 C C . ARG A 1 92 ? 18.334 52.363 46.294 1.00 31.82 92 ARG A C 1
ATOM 675 O O . ARG A 1 92 ? 19.248 51.816 46.934 1.00 31.93 92 ARG A O 1
ATOM 683 N N . GLU A 1 93 ? 17.128 52.592 46.804 1.00 32.04 93 GLU A N 1
ATOM 684 C CA . GLU A 1 93 ? 16.801 52.267 48.203 1.00 32.52 93 GLU A CA 1
ATOM 685 C C . GLU A 1 93 ? 16.938 50.752 48.406 1.00 32.90 93 GLU A C 1
ATOM 686 O O . GLU A 1 93 ? 16.386 49.973 47.621 1.00 33.64 93 GLU A O 1
ATOM 692 N N . PRO A 1 94 ? 17.663 50.351 49.445 1.00 33.26 94 PRO A N 1
ATOM 693 C CA . PRO A 1 94 ? 17.817 48.930 49.775 1.00 33.00 94 PRO A CA 1
ATOM 694 C C . PRO A 1 94 ? 16.491 48.298 50.186 1.00 32.98 94 PRO A C 1
ATOM 695 O O . PRO A 1 94 ? 15.698 48.929 50.886 1.00 32.39 94 PRO A O 1
ATOM 699 N N . ALA A 1 95 ? 16.259 47.064 49.753 1.00 32.68 95 ALA A N 1
ATOM 700 C CA . ALA A 1 95 ? 15.167 46.258 50.285 1.00 32.61 95 ALA A CA 1
ATOM 701 C C . ALA A 1 95 ? 15.517 45.689 51.655 1.00 32.72 95 ALA A C 1
ATOM 702 O O . ALA A 1 95 ? 14.636 45.435 52.477 1.00 33.43 95 ALA A O 1
ATOM 704 N N . LEU A 1 96 ? 16.809 45.490 51.895 1.00 32.66 96 LEU A N 1
ATOM 705 C CA . LEU A 1 96 ? 17.308 45.233 53.241 1.00 32.78 96 LEU A CA 1
ATOM 706 C C . LEU A 1 96 ? 18.791 45.570 53.353 1.00 32.84 96 LEU A C 1
ATOM 707 O O . LEU A 1 96 ? 19.515 45.563 52.357 1.00 32.54 96 LEU A O 1
ATOM 712 N N . VAL A 1 97 ? 19.236 45.863 54.570 1.00 32.87 97 VAL A N 1
ATOM 713 C CA . VAL A 1 97 ? 20.654 46.148 54.825 1.00 32.80 97 VAL A CA 1
ATOM 714 C C . VAL A 1 97 ? 21.155 45.230 55.938 1.00 32.77 97 VAL A C 1
ATOM 715 O O . VAL A 1 97 ? 20.505 45.092 56.978 1.00 32.24 97 VAL A O 1
ATOM 719 N N . VAL A 1 98 ? 22.320 44.622 55.708 1.00 33.06 98 VAL A N 1
ATOM 720 C CA . VAL A 1 98 ? 22.967 43.740 56.668 1.00 33.04 98 VAL A CA 1
ATOM 721 C C . VAL A 1 98 ? 24.362 44.288 57.008 1.00 33.11 98 VAL A C 1
ATOM 722 O O . VAL A 1 98 ? 25.158 44.602 56.111 1.00 33.32 98 VAL A O 1
ATOM 726 N N . GLU A 1 99 ? 24.643 44.429 58.300 1.00 33.20 99 GLU A N 1
ATOM 727 C CA . GLU A 1 99 ? 25.980 44.810 58.766 1.00 33.43 99 GLU A CA 1
ATOM 728 C C . GLU A 1 99 ? 26.784 43.528 58.992 1.00 33.23 99 GLU A C 1
ATOM 729 O O . GLU A 1 99 ? 26.465 42.732 59.875 1.00 32.89 99 GLU A O 1
ATOM 735 N N . THR A 1 100 ? 27.818 43.331 58.184 1.00 33.06 100 THR A N 1
ATOM 736 C CA . THR A 1 100 ? 28.593 42.082 58.185 1.00 32.89 100 THR A CA 1
ATOM 737 C C . THR A 1 100 ? 29.715 42.097 59.212 1.00 33.24 100 THR A C 1
ATOM 738 O O . THR A 1 100 ? 30.098 41.054 59.761 1.00 33.64 100 THR A O 1
ATOM 742 N N . SER A 1 101 ? 30.254 43.290 59.439 1.00 33.08 101 SER A N 1
ATOM 743 C CA . SER A 1 101 ? 31.211 43.582 60.492 1.00 33.17 101 SER A CA 1
ATOM 744 C C . SER A 1 101 ? 31.055 45.083 60.778 1.00 32.96 101 SER A C 1
ATOM 745 O O . SER A 1 101 ? 30.426 45.791 59.979 1.00 32.77 101 SER A O 1
ATOM 748 N N . PRO A 1 102 ? 31.602 45.578 61.909 1.00 33.17 102 PRO A N 1
ATOM 749 C CA . PRO A 1 102 ? 31.424 47.001 62.235 1.00 33.04 102 PRO A CA 1
ATOM 750 C C . PRO A 1 102 ? 31.766 47.994 61.105 1.00 33.11 102 PRO A C 1
ATOM 751 O O . PRO A 1 102 ? 32.878 47.985 60.565 1.00 32.54 102 PRO A O 1
ATOM 755 N N . LYS A 1 103 ? 30.786 48.840 60.772 1.00 33.14 103 LYS A N 1
ATOM 756 C CA . LYS A 1 103 ? 30.901 49.886 59.737 1.00 33.46 103 LYS A CA 1
ATOM 757 C C . LYS A 1 103 ? 30.932 49.334 58.306 1.00 33.38 103 LYS A C 1
ATOM 758 O O . LYS A 1 103 ? 31.156 50.090 57.360 1.00 33.75 103 LYS A O 1
ATOM 764 N N . ASN A 1 104 ? 30.696 48.029 58.155 1.00 33.11 104 ASN A N 1
ATOM 765 C CA . ASN A 1 104 ? 30.730 47.343 56.860 1.00 33.25 104 ASN A CA 1
ATOM 766 C C . ASN A 1 104 ? 29.374 46.711 56.546 1.00 32.71 104 ASN A C 1
ATOM 767 O O . ASN A 1 104 ? 28.847 45.925 57.345 1.00 32.32 104 ASN A O 1
ATOM 772 N N . TYR A 1 105 ? 28.807 47.064 55.394 1.00 32.47 105 TYR A N 1
ATOM 773 C CA . TYR A 1 105 ? 27.423 46.686 55.052 1.00 32.75 105 TYR A CA 1
ATOM 774 C C . TYR A 1 105 ? 27.253 45.991 53.701 1.00 33.38 105 TYR A C 1
ATOM 775 O O . TYR A 1 105 ? 28.051 46.176 52.772 1.00 33.84 105 TYR A O 1
ATOM 784 N N . GLN A 1 106 ? 26.186 45.199 53.620 1.00 33.83 106 GLN A N 1
ATOM 785 C CA . GLN A 1 106 ? 25.647 44.657 52.377 1.00 34.39 106 GLN A CA 1
ATOM 786 C C . GLN A 1 106 ? 24.236 45.182 52.195 1.00 34.34 106 GLN A C 1
ATOM 787 O O . GLN A 1 106 ? 23.485 45.326 53.174 1.00 34.54 106 GLN A O 1
ATOM 793 N N . ALA A 1 107 ? 23.855 45.451 50.951 1.00 34.34 107 ALA A N 1
ATOM 794 C CA . ALA A 1 107 ? 22.461 45.784 50.649 1.00 34.30 107 ALA A CA 1
ATOM 795 C C . ALA A 1 107 ? 21.911 44.861 49.560 1.00 34.25 107 ALA A C 1
ATOM 796 O O . ALA A 1 107 ? 22.631 44.511 48.624 1.00 35.01 107 ALA A O 1
ATOM 798 N N . TRP A 1 108 ? 20.648 44.460 49.690 1.00 34.17 108 TRP A N 1
ATOM 799 C CA . TRP A 1 108 ? 19.931 43.819 48.601 1.00 34.15 108 TRP A CA 1
ATOM 800 C C . TRP A 1 108 ? 18.969 44.864 48.046 1.00 34.13 108 TRP A C 1
ATOM 801 O O . TRP A 1 108 ? 18.173 45.434 48.790 1.00 33.47 108 TRP A O 1
ATOM 812 N N . VAL A 1 109 ? 19.064 45.135 46.748 1.00 34.14 109 VAL A N 1
ATOM 813 C CA . VAL A 1 109 ? 18.175 46.104 46.083 1.00 33.56 109 VAL A CA 1
ATOM 814 C C . VAL A 1 109 ? 17.177 45.323 45.218 1.00 34.04 109 VAL A C 1
ATOM 815 O O . VAL A 1 109 ? 17.590 44.510 44.375 1.00 33.32 109 VAL A O 1
ATOM 819 N N . LYS A 1 110 ? 15.879 45.570 45.434 1.00 33.45 110 LYS A N 1
ATOM 820 C CA . LYS A 1 110 ? 14.813 44.962 44.649 1.00 33.35 110 LYS A CA 1
ATOM 821 C C . LYS A 1 110 ? 14.495 45.885 43.473 1.00 33.57 110 LYS A C 1
ATOM 822 O O . LYS A 1 110 ? 14.023 47.015 43.666 1.00 33.09 110 LYS A O 1
ATOM 828 N N . VAL A 1 111 ? 14.766 45.408 42.256 1.00 33.03 111 VAL A N 1
ATOM 829 C CA . VAL A 1 111 ? 14.516 46.218 41.054 1.00 32.56 111 VAL A CA 1
ATOM 830 C C . VAL A 1 111 ? 13.187 45.920 40.352 1.00 33.00 111 VAL A C 1
ATOM 831 O O . VAL A 1 111 ? 12.713 46.730 39.558 1.00 32.83 111 VAL A O 1
ATOM 835 N N . ALA A 1 112 ? 12.607 44.751 40.636 1.00 32.86 112 ALA A N 1
ATOM 836 C CA . ALA A 1 112 ? 11.393 44.267 39.969 1.00 33.74 112 ALA A CA 1
ATOM 837 C C . ALA A 1 112 ? 10.832 43.088 40.751 1.00 34.10 112 ALA A C 1
ATOM 838 O O . ALA A 1 112 ? 11.522 42.533 41.594 1.00 33.91 112 ALA A O 1
ATOM 840 N N . ASP A 1 113 ? 9.595 42.689 40.462 1.00 35.38 113 ASP A N 1
ATOM 841 C CA . ASP A 1 113 ? 9.046 41.467 41.069 1.00 36.38 113 ASP A CA 1
ATOM 842 C C . ASP A 1 113 ? 9.746 40.227 40.509 1.00 36.61 113 ASP A C 1
ATOM 843 O O . ASP A 1 113 ? 9.938 39.236 41.219 1.00 36.75 113 ASP A O 1
ATOM 848 N N . ALA A 1 114 ? 10.128 40.300 39.235 1.00 36.78 114 ALA A N 1
ATOM 849 C CA . ALA A 1 114 ? 10.921 39.250 38.590 1.00 37.24 114 ALA A CA 1
ATOM 850 C C . ALA A 1 114 ? 11.804 39.829 37.480 1.00 37.49 114 ALA A C 1
ATOM 851 O O . ALA A 1 114 ? 11.338 40.627 36.653 1.00 37.52 114 ALA A O 1
ATOM 853 N N . ALA A 1 115 ? 13.080 39.437 37.491 1.00 37.74 115 ALA A N 1
ATOM 854 C CA . ALA A 1 115 ? 14.031 39.773 36.423 1.00 38.29 115 ALA A CA 1
ATOM 855 C C . ALA A 1 115 ? 15.000 38.613 36.209 1.00 38.62 115 ALA A C 1
ATOM 856 O O . ALA A 1 115 ? 15.495 38.037 37.169 1.00 39.15 115 ALA A O 1
ATOM 858 N N . GLY A 1 116 ? 15.273 38.268 34.952 1.00 39.06 116 GLY A N 1
ATOM 859 C CA . GLY A 1 116 ? 16.127 37.111 34.650 1.00 39.37 116 GLY A CA 1
ATOM 860 C C . GLY A 1 116 ? 17.564 37.281 35.122 1.00 39.43 116 GLY A C 1
ATOM 861 O O . GLY A 1 116 ? 17.984 38.387 35.448 1.00 38.95 116 GLY A O 1
ATOM 862 N N . GLY A 1 117 ? 18.324 36.185 35.133 1.00 39.74 117 GLY A N 1
ATOM 863 C CA . GLY A 1 117 ? 19.734 36.220 35.543 1.00 40.09 117 GLY A CA 1
ATOM 864 C C . GLY A 1 117 ? 20.560 37.228 34.762 1.00 40.20 117 GLY A C 1
ATOM 865 O O . GLY A 1 117 ? 21.385 37.948 35.338 1.00 40.52 117 GLY A O 1
ATOM 866 N N . GLU A 1 118 ? 20.308 37.287 33.455 1.00 39.98 118 GLU A N 1
ATOM 867 C CA . GLU A 1 118 ? 20.956 38.227 32.536 1.00 40.33 118 GLU A CA 1
ATOM 868 C C . GLU A 1 118 ? 20.858 39.686 33.018 1.00 39.41 118 GLU A C 1
ATOM 869 O O . GLU A 1 118 ? 21.881 40.359 33.158 1.00 39.12 118 GLU A O 1
ATOM 875 N N . LEU A 1 119 ? 19.641 40.164 33.276 1.00 38.58 119 LEU A N 1
ATOM 876 C CA . LEU A 1 119 ? 19.445 41.553 33.714 1.00 37.79 119 LEU A CA 1
ATOM 877 C C . LEU A 1 119 ? 20.007 41.787 35.119 1.00 36.96 119 LEU A C 1
ATOM 878 O O . LEU A 1 119 ? 20.627 42.816 35.380 1.00 37.10 119 LEU A O 1
ATOM 883 N N . ARG A 1 120 ? 19.808 40.828 36.018 1.00 36.07 120 ARG A N 1
ATOM 884 C CA . ARG A 1 120 ? 20.288 40.983 37.397 1.00 35.37 120 ARG A CA 1
ATOM 885 C C . ARG A 1 120 ? 21.813 41.087 37.500 1.00 34.95 120 ARG A C 1
ATOM 886 O O . ARG A 1 120 ? 22.332 41.878 38.286 1.00 34.54 120 ARG A O 1
ATOM 894 N N . GLY A 1 121 ? 22.520 40.286 36.705 1.00 34.77 121 GLY A N 1
ATOM 895 C CA . GLY A 1 121 ? 23.977 40.298 36.704 1.00 34.51 121 GLY A CA 1
ATOM 896 C C . GLY A 1 121 ? 24.513 41.613 36.173 1.00 34.16 121 GLY A C 1
ATOM 897 O O . GLY A 1 121 ? 25.477 42.159 36.708 1.00 34.03 121 GLY A O 1
ATOM 898 N N . GLN A 1 122 ? 23.874 42.124 35.122 1.00 33.78 122 GLN A N 1
ATOM 899 C CA . GLN A 1 122 ? 24.226 43.423 34.555 1.00 33.51 122 GLN A CA 1
ATOM 900 C C . GLN A 1 122 ? 24.003 44.533 35.571 1.00 32.93 122 GLN A C 1
ATOM 901 O O . GLN A 1 122 ? 24.852 45.415 35.718 1.00 32.25 122 GLN A O 1
ATOM 907 N N . ILE A 1 123 ? 22.867 44.486 36.273 1.00 32.27 123 ILE A N 1
ATOM 908 C CA . ILE A 1 123 ? 22.556 45.501 37.283 1.00 32.28 123 ILE A CA 1
ATOM 909 C C . ILE A 1 123 ? 23.517 45.403 38.471 1.00 32.53 123 ILE A C 1
ATOM 910 O O . ILE A 1 123 ? 23.977 46.421 38.975 1.00 32.60 123 ILE A O 1
ATOM 915 N N . ALA A 1 124 ? 23.835 44.175 38.893 1.00 32.75 124 ALA A N 1
ATOM 916 C CA . ALA A 1 124 ? 24.815 43.967 39.965 1.00 32.95 124 ALA A CA 1
ATOM 917 C C . ALA A 1 124 ? 26.164 44.638 39.666 1.00 33.21 124 ALA A C 1
ATOM 918 O O . ALA A 1 124 ? 26.737 45.304 40.535 1.00 32.55 124 ALA A O 1
ATOM 920 N N . ARG A 1 125 ? 26.660 44.463 38.441 1.00 33.46 125 ARG A N 1
ATOM 921 C CA . ARG A 1 125 ? 27.894 45.114 38.008 1.00 34.06 125 ARG A CA 1
ATOM 922 C C . ARG A 1 125 ? 27.744 46.640 37.946 1.00 34.26 125 ARG A C 1
ATOM 923 O O . ARG A 1 125 ? 28.662 47.378 38.315 1.00 33.91 125 ARG A O 1
ATOM 931 N N . THR A 1 126 ? 26.580 47.099 37.482 1.00 34.06 126 THR A N 1
ATOM 932 C CA . THR A 1 126 ? 26.291 48.532 37.361 1.00 34.17 126 THR A CA 1
ATOM 933 C C . THR A 1 126 ? 26.274 49.209 38.736 1.00 33.99 126 THR A C 1
ATOM 934 O O . THR A 1 126 ? 26.899 50.260 38.924 1.00 34.11 126 THR A O 1
ATOM 938 N N . LEU A 1 127 ? 25.596 48.584 39.697 1.00 33.90 127 LEU A N 1
ATOM 939 C CA . LEU A 1 127 ? 25.501 49.127 41.048 1.00 33.82 127 LEU A CA 1
ATOM 940 C C . LEU A 1 127 ? 26.845 49.081 41.772 1.00 33.99 127 LEU A C 1
ATOM 941 O O . LEU A 1 127 ? 27.181 50.015 42.508 1.00 33.95 127 LEU A O 1
ATOM 946 N N . ALA A 1 128 ? 27.620 48.013 41.545 1.00 33.68 128 ALA A N 1
ATOM 947 C CA . ALA A 1 128 ? 28.954 47.917 42.134 1.00 34.20 128 ALA A CA 1
ATOM 948 C C . ALA A 1 128 ? 29.848 49.040 41.603 1.00 34.73 128 ALA A C 1
ATOM 949 O O . ALA A 1 128 ? 30.630 49.635 42.350 1.00 34.60 128 ALA A O 1
ATOM 951 N N . SER A 1 129 ? 29.714 49.331 40.310 1.00 35.15 129 SER A N 1
ATOM 952 C CA . SER A 1 129 ? 30.419 50.444 39.690 1.00 35.98 129 SER A CA 1
ATOM 953 C C . SER A 1 129 ? 29.925 51.807 40.194 1.00 36.42 129 SER A C 1
ATOM 954 O O . SER A 1 129 ? 30.746 52.678 40.517 1.00 36.87 129 SER A O 1
ATOM 957 N N . GLU A 1 130 ? 28.602 51.987 40.260 1.00 36.80 130 GLU A N 1
ATOM 958 C CA . GLU A 1 130 ? 27.992 53.246 40.715 1.00 37.40 130 GLU A CA 1
ATOM 959 C C . GLU A 1 130 ? 28.498 53.677 42.089 1.00 37.09 130 GLU A C 1
ATOM 960 O O . GLU A 1 130 ? 28.767 54.856 42.306 1.00 37.35 130 GLU A O 1
ATOM 966 N N . TYR A 1 131 ? 28.635 52.715 43.002 1.00 36.54 131 TYR A N 1
ATOM 967 C CA . TYR A 1 131 ? 28.978 52.998 44.394 1.00 36.35 131 TYR A CA 1
ATOM 968 C C . TYR A 1 131 ? 30.373 52.495 44.798 1.00 36.47 131 TYR A C 1
ATOM 969 O O . TYR A 1 131 ? 30.672 52.401 45.984 1.00 36.83 131 TYR A O 1
ATOM 978 N N . ASP A 1 132 ? 31.218 52.208 43.801 1.00 36.78 132 ASP A N 1
ATOM 979 C CA . ASP A 1 132 ? 32.601 51.711 44.004 1.00 37.08 132 ASP A CA 1
ATOM 980 C C . ASP A 1 132 ? 32.621 50.602 45.076 1.00 37.53 132 ASP A C 1
ATOM 981 O O . ASP A 1 132 ? 33.424 50.618 46.007 1.00 37.54 132 ASP A O 1
ATOM 986 N N . ALA A 1 133 ? 31.704 49.650 44.931 1.00 37.83 133 ALA A N 1
ATOM 987 C CA . ALA A 1 133 ? 31.614 48.502 45.815 1.00 38.90 133 ALA A CA 1
ATOM 988 C C . ALA A 1 133 ? 32.506 47.357 45.304 1.00 39.72 133 ALA A C 1
ATOM 989 O O . ALA A 1 133 ? 33.284 47.546 44.364 1.00 39.52 133 ALA A O 1
ATOM 991 N N . ASP A 1 134 ? 32.420 46.186 45.932 1.00 40.76 134 ASP A N 1
ATOM 992 C CA . ASP A 1 134 ? 33.278 45.050 45.549 1.00 41.84 134 ASP A CA 1
ATOM 993 C C . ASP A 1 134 ? 32.812 44.443 44.218 1.00 42.35 134 ASP A C 1
ATOM 994 O O . ASP A 1 134 ? 31.736 43.840 44.157 1.00 42.76 134 ASP A O 1
ATOM 999 N N . PRO A 1 135 ? 33.621 44.589 43.150 1.00 43.17 135 PRO A N 1
ATOM 1000 C CA . PRO A 1 135 ? 33.212 44.067 41.842 1.00 43.81 135 PRO A CA 1
ATOM 1001 C C . PRO A 1 135 ? 33.187 42.533 41.781 1.00 44.49 135 PRO A C 1
ATOM 1002 O O . PRO A 1 135 ? 32.440 41.961 40.981 1.00 45.05 135 PRO A O 1
ATOM 1006 N N . ALA A 1 136 ? 34.000 41.879 42.613 1.00 44.86 136 ALA A N 1
ATOM 1007 C CA . ALA A 1 136 ? 34.073 40.419 42.646 1.00 44.90 136 ALA A CA 1
ATOM 1008 C C . ALA A 1 136 ? 32.785 39.807 43.183 1.00 45.09 136 ALA A C 1
ATOM 1009 O O . ALA A 1 136 ? 32.504 38.631 42.937 1.00 45.31 136 ALA A O 1
ATOM 1011 N N . SER A 1 137 ? 32.019 40.617 43.917 1.00 44.80 137 SER A N 1
ATOM 1012 C CA . SER A 1 137 ? 30.742 40.227 44.498 1.00 44.78 137 SER A CA 1
ATOM 1013 C C . SER A 1 137 ? 29.559 40.469 43.549 1.00 44.47 137 SER A C 1
ATOM 1014 O O . SER A 1 137 ? 28.421 40.082 43.853 1.00 44.28 137 SER A O 1
ATOM 1017 N N . ALA A 1 138 ? 29.836 41.117 42.419 1.00 43.99 138 ALA A N 1
ATOM 1018 C CA . ALA A 1 138 ? 28.800 41.533 41.480 1.00 43.35 138 ALA A CA 1
ATOM 1019 C C . ALA A 1 138 ? 28.501 40.443 40.461 1.00 43.08 138 ALA A C 1
ATOM 1020 O O . ALA A 1 138 ? 29.139 40.368 39.410 1.00 42.64 138 ALA A O 1
ATOM 1022 N N . ASP A 1 139 ? 27.541 39.590 40.800 1.00 42.73 139 ASP A N 1
ATOM 1023 C CA . ASP A 1 139 ? 26.982 38.605 39.867 1.00 43.02 139 ASP A CA 1
ATOM 1024 C C . ASP A 1 139 ? 25.595 38.148 40.342 1.00 42.47 139 ASP A C 1
ATOM 1025 O O . ASP A 1 139 ? 25.234 38.355 41.506 1.00 42.47 139 ASP A O 1
ATOM 1030 N N . SER A 1 140 ? 24.830 37.524 39.448 1.00 42.06 140 SER A N 1
ATOM 1031 C CA . SER A 1 140 ? 23.427 37.181 39.717 1.00 41.61 140 SER A CA 1
ATOM 1032 C C . SER A 1 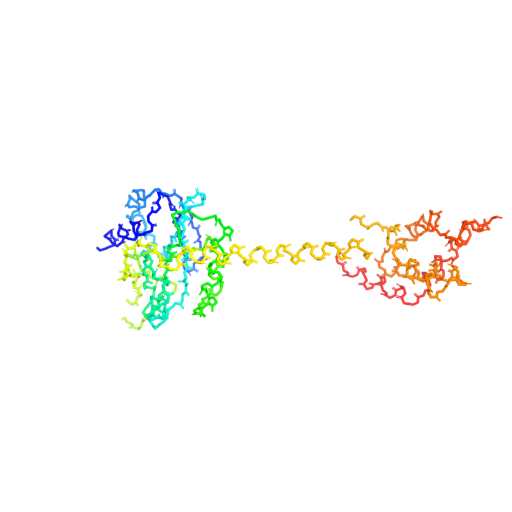140 ? 23.244 36.055 40.745 1.00 41.61 140 SER A C 1
ATOM 1033 O O . SER A 1 140 ? 22.119 35.799 41.198 1.00 41.45 140 SER A O 1
ATOM 1036 N N . ARG A 1 141 ? 24.344 35.392 41.110 1.00 41.33 141 ARG A N 1
ATOM 1037 C CA . ARG A 1 141 ? 24.290 34.254 42.036 1.00 41.33 141 ARG A CA 1
ATOM 1038 C C . ARG A 1 141 ? 25.216 34.384 43.260 1.00 40.64 141 ARG A C 1
ATOM 1039 O O . ARG A 1 141 ? 25.619 33.383 43.850 1.00 40.77 141 ARG A O 1
ATOM 1047 N N . HIS A 1 142 ? 25.543 35.608 43.656 1.00 39.69 142 HIS A N 1
ATOM 1048 C CA . HIS A 1 142 ? 26.499 35.775 44.748 1.00 38.86 142 HIS A CA 1
ATOM 1049 C C . HIS A 1 142 ? 25.824 35.643 46.101 1.00 37.26 142 HIS A C 1
ATOM 1050 O O . HIS A 1 142 ? 24.702 36.111 46.292 1.00 36.90 142 HIS A O 1
ATOM 1057 N N . TYR A 1 143 ? 26.521 34.994 47.028 1.00 36.15 143 TYR A N 1
ATOM 1058 C CA . TYR A 1 143 ? 26.028 34.799 48.389 1.00 35.35 143 TYR A CA 1
ATOM 1059 C C . TYR A 1 143 ? 26.186 36.088 49.200 1.00 35.02 143 TYR A C 1
ATOM 1060 O O . TYR A 1 143 ? 27.235 36.737 49.146 1.00 34.71 143 TYR A O 1
ATOM 1069 N N . GLY A 1 144 ? 25.146 36.449 49.944 1.00 33.98 144 GLY A N 1
ATOM 1070 C CA . GLY A 1 144 ? 25.283 37.388 51.042 1.00 33.81 144 GLY A CA 1
ATOM 1071 C C . GLY A 1 144 ? 25.285 36.704 52.394 1.00 33.83 144 GLY A C 1
ATOM 1072 O O . GLY A 1 144 ? 25.128 35.486 52.485 1.00 33.32 144 GLY A O 1
ATOM 1073 N N . ARG A 1 145 ? 25.464 37.491 53.450 1.00 33.19 145 ARG A N 1
ATOM 1074 C CA . ARG A 1 145 ? 25.441 36.965 54.810 1.00 33.52 145 ARG A CA 1
ATOM 1075 C C . ARG A 1 145 ? 24.015 36.878 55.343 1.00 33.36 145 ARG A C 1
ATOM 1076 O O . ARG A 1 145 ? 23.184 37.744 55.067 1.00 32.66 145 ARG A O 1
ATOM 1084 N N . LEU A 1 146 ? 23.738 35.827 56.109 1.00 33.13 146 LEU A N 1
ATOM 1085 C CA . LEU A 1 146 ? 22.482 35.723 56.842 1.00 33.36 146 LEU A CA 1
ATOM 1086 C C . LEU A 1 146 ? 22.619 36.288 58.252 1.00 33.29 146 LEU A C 1
ATOM 1087 O O . LEU A 1 146 ? 23.522 35.908 58.998 1.00 33.24 146 LEU A O 1
ATOM 1092 N N . ALA A 1 147 ? 21.718 37.196 58.611 1.00 32.91 147 ALA A N 1
ATOM 1093 C CA . ALA A 1 147 ? 21.763 37.847 59.915 1.00 32.98 147 ALA A CA 1
ATOM 1094 C C . ALA A 1 147 ? 21.487 36.852 61.037 1.00 32.76 147 ALA A C 1
ATOM 1095 O O . ALA A 1 147 ? 20.795 35.853 60.838 1.00 32.92 147 ALA A O 1
ATOM 1097 N N . GLY A 1 148 ? 22.031 37.132 62.217 1.00 32.48 148 GLY A N 1
ATOM 1098 C CA . GLY A 1 148 ? 21.745 36.321 63.414 1.00 32.14 148 GLY A CA 1
ATOM 1099 C C . GLY A 1 148 ? 22.877 35.385 63.815 1.00 32.06 148 GLY A C 1
ATOM 1100 O O . GLY A 1 148 ? 22.721 34.566 64.737 1.00 31.88 148 GLY A O 1
ATOM 1101 N N . PHE A 1 149 ? 24.008 35.505 63.118 1.00 31.68 149 PHE A N 1
ATOM 1102 C CA . PHE A 1 149 ? 25.156 34.609 63.282 1.00 32.18 149 PHE A CA 1
ATOM 1103 C C . PHE A 1 149 ? 26.449 35.404 63.437 1.00 32.56 149 PHE A C 1
ATOM 1104 O O . PHE A 1 149 ? 26.530 36.563 63.027 1.00 32.88 149 PHE A O 1
ATOM 1112 N N . THR A 1 150 ? 27.457 34.793 64.048 1.00 33.24 150 THR A N 1
ATOM 1113 C CA . THR A 1 150 ? 28.764 35.433 64.159 1.00 34.03 150 THR A CA 1
ATOM 1114 C C . THR A 1 150 ? 29.547 35.319 62.849 1.00 34.09 150 THR A C 1
ATOM 1115 O O . THR A 1 150 ? 29.465 34.300 62.158 1.00 33.83 150 THR A O 1
ATOM 1119 N N . ASN A 1 151 ? 30.290 36.378 62.523 1.00 34.28 151 ASN A N 1
ATOM 1120 C CA . ASN A 1 151 ? 31.231 36.398 61.404 1.00 34.58 151 ASN A CA 1
ATOM 1121 C C . ASN A 1 151 ? 32.529 35.732 61.864 1.00 35.36 151 ASN A C 1
ATOM 1122 O O . ASN A 1 151 ? 33.261 36.282 62.692 1.00 35.31 151 ASN A O 1
ATOM 1127 N N . ARG A 1 152 ? 32.794 34.539 61.337 1.00 36.47 152 ARG A N 1
ATOM 1128 C CA . ARG A 1 152 ? 33.900 33.694 61.802 1.00 37.89 152 ARG A CA 1
ATOM 1129 C C . ARG A 1 152 ? 35.196 33.873 61.003 1.00 38.62 152 ARG A C 1
ATOM 1130 O O . ARG A 1 152 ? 36.254 33.364 61.388 1.00 38.33 152 ARG A O 1
ATOM 1138 N N . LYS A 1 153 ? 35.090 34.599 59.895 1.00 40.12 153 LYS A N 1
ATOM 1139 C CA . LYS A 1 153 ? 36.167 34.763 58.924 1.00 41.35 153 LYS A CA 1
ATOM 1140 C C . LYS A 1 153 ? 37.265 35.662 59.474 1.00 42.04 153 LYS A C 1
ATOM 1141 O O . LYS A 1 153 ? 36.987 36.762 59.947 1.00 43.42 153 LYS A O 1
ATOM 1147 N N . LYS A 1 155 ? 37.514 39.865 63.382 1.00 103.34 155 LYS A N 1
ATOM 1148 C CA . LYS A 1 155 ? 37.852 39.691 64.790 1.00 103.37 155 LYS A CA 1
ATOM 1149 C C . LYS A 1 155 ? 38.299 41.007 65.419 1.00 103.37 155 LYS A C 1
ATOM 1150 O O . LYS A 1 155 ? 39.145 41.714 64.866 1.00 103.34 155 LYS A O 1
ATOM 1152 N N . HIS A 1 156 ? 37.721 41.327 66.575 1.00 103.44 156 HIS A N 1
ATOM 1153 C CA . HIS A 1 156 ? 38.050 42.550 67.307 1.00 103.53 156 HIS A CA 1
ATOM 1154 C C . HIS A 1 156 ? 38.833 42.242 68.584 1.00 103.58 156 HIS A C 1
ATOM 1155 O O . HIS A 1 156 ? 38.916 41.086 69.007 1.00 103.57 156 HIS A O 1
ATOM 1157 N N . THR A 1 157 ? 39.407 43.282 69.188 1.00 103.65 157 THR A N 1
ATOM 1158 C CA . THR A 1 157 ? 40.179 43.139 70.422 1.00 103.72 157 THR A CA 1
ATOM 1159 C C . THR A 1 157 ? 39.265 42.922 71.629 1.00 103.76 157 THR A C 1
ATOM 1160 O O . THR A 1 157 ? 38.446 43.785 71.961 1.00 103.79 157 THR A O 1
ATOM 1162 N N . THR A 1 158 ? 39.418 41.758 72.265 1.00 103.80 158 THR A N 1
ATOM 1163 C CA . THR A 1 158 ? 38.631 41.343 73.440 1.00 103.79 158 THR A CA 1
ATOM 1164 C C . THR A 1 158 ? 37.115 41.325 73.193 1.00 103.77 158 THR A C 1
ATOM 1165 O O . THR A 1 158 ? 36.412 42.312 73.419 1.00 103.74 158 THR A O 1
ATOM 1167 N N . TYR A 1 162 ? 33.907 38.614 71.078 1.00 44.02 162 TYR A N 1
ATOM 1168 C CA . TYR A 1 162 ? 34.972 39.356 70.401 1.00 43.63 162 TYR A CA 1
ATOM 1169 C C . TYR A 1 162 ? 34.820 39.268 68.886 1.00 43.19 162 TYR A C 1
ATOM 1170 O O . TYR A 1 162 ? 35.180 40.195 68.164 1.00 43.41 162 TYR A O 1
ATOM 1172 N N . GLN A 1 163 ? 34.286 38.141 68.419 1.00 42.84 163 GLN A N 1
ATOM 1173 C CA . GLN A 1 163 ? 33.956 37.941 67.010 1.00 42.21 163 GLN A CA 1
ATOM 1174 C C . GLN A 1 163 ? 32.652 38.679 66.703 1.00 41.24 163 GLN A C 1
ATOM 1175 O O . GLN A 1 163 ? 31.676 38.507 67.430 1.00 41.77 163 GLN A O 1
ATOM 1181 N N . PRO A 1 164 ? 32.623 39.503 65.630 1.00 40.26 164 PRO A N 1
ATOM 1182 C CA . PRO A 1 164 ? 31.448 40.355 65.424 1.00 39.44 164 PRO A CA 1
ATOM 1183 C C . PRO A 1 164 ? 30.198 39.605 64.969 1.00 38.65 164 PRO A C 1
ATOM 1184 O O . PRO A 1 164 ? 30.295 38.581 64.292 1.00 38.42 164 PRO A O 1
ATOM 1188 N N . TRP A 1 165 ? 29.039 40.141 65.340 1.00 37.90 165 TRP A N 1
ATOM 1189 C CA . TRP A 1 165 ? 27.743 39.595 64.944 1.00 37.67 165 TRP A CA 1
ATOM 1190 C C . TRP A 1 165 ? 27.243 40.211 63.640 1.00 36.54 165 TRP A C 1
ATOM 1191 O O . TRP A 1 165 ? 27.396 41.416 63.419 1.00 36.11 165 TRP A O 1
ATOM 1202 N N . VAL A 1 166 ? 26.650 39.380 62.781 1.00 35.16 166 VAL A N 1
ATOM 1203 C CA . VAL A 1 166 ? 26.023 39.860 61.544 1.00 34.36 166 VAL A CA 1
ATOM 1204 C C . VAL A 1 166 ? 24.601 40.350 61.873 1.00 34.45 166 VAL A C 1
ATOM 1205 O O . VAL A 1 166 ? 23.765 39.578 62.344 1.00 34.14 166 VAL A O 1
ATOM 1209 N N . LEU A 1 167 ? 24.336 41.634 61.635 1.00 34.20 167 LEU A N 1
ATOM 1210 C CA . LEU A 1 167 ? 23.082 42.258 62.095 1.00 34.37 167 LEU A CA 1
ATOM 1211 C C . LEU A 1 167 ? 22.193 42.708 60.948 1.00 34.28 167 LEU A C 1
ATOM 1212 O O . LEU A 1 167 ? 22.692 43.258 59.970 1.00 33.86 167 LEU A O 1
ATOM 1217 N N . LEU A 1 168 ? 20.882 42.492 61.083 1.00 34.14 168 LEU A N 1
ATOM 1218 C CA . LEU A 1 168 ? 19.912 43.061 60.140 1.00 34.41 168 LEU A CA 1
ATOM 1219 C C . LEU A 1 168 ? 19.579 44.493 60.554 1.00 34.34 168 LEU A C 1
ATOM 1220 O O . LEU A 1 168 ? 18.937 44.708 61.574 1.00 34.65 168 LEU A O 1
ATOM 1225 N N . ARG A 1 169 ? 19.998 45.463 59.749 1.00 35.15 169 ARG A N 1
ATOM 1226 C CA . ARG A 1 169 ? 19.882 46.889 60.111 1.00 35.92 169 ARG A CA 1
ATOM 1227 C C . ARG A 1 169 ? 18.597 47.553 59.610 1.00 36.57 169 ARG A C 1
ATOM 1228 O O . ARG A 1 169 ? 18.052 48.450 60.261 1.00 36.09 169 ARG A O 1
ATOM 1236 N N . GLU A 1 170 ? 18.137 47.132 58.439 1.00 36.91 170 GLU A N 1
ATOM 1237 C CA . GLU A 1 170 ? 16.823 47.555 57.930 1.00 38.20 170 GLU A CA 1
ATOM 1238 C C . GLU A 1 170 ? 16.259 46.499 56.980 1.00 37.34 170 GLU A C 1
ATOM 1239 O O . GLU A 1 170 ? 17.006 45.669 56.456 1.00 36.52 170 GLU A O 1
ATOM 1245 N N . SER A 1 171 ? 14.943 46.508 56.796 1.00 36.91 171 SER A N 1
ATOM 1246 C CA . SER A 1 171 ? 14.275 45.406 56.098 1.00 36.90 171 SER A CA 1
ATOM 1247 C C . SER A 1 171 ? 12.901 45.813 55.564 1.00 36.72 171 SER A C 1
ATOM 1248 O O . SER A 1 171 ? 11.908 45.107 55.770 1.00 36.80 171 SER A O 1
ATOM 1251 N N . LYS A 1 172 ? 12.859 46.952 54.878 1.00 37.00 172 LYS A N 1
ATOM 1252 C CA . LYS A 1 172 ? 11.612 47.515 54.346 1.00 37.10 172 LYS A CA 1
ATOM 1253 C C . LYS A 1 172 ? 10.967 46.645 53.270 1.00 36.47 172 LYS A C 1
ATOM 1254 O O . LYS A 1 172 ? 9.741 46.568 53.201 1.00 35.74 172 LYS A O 1
ATOM 1260 N N . GLY A 1 173 ? 11.791 46.024 52.422 1.00 35.14 173 GLY A N 1
ATOM 1261 C CA . GLY A 1 173 ? 11.305 45.034 51.444 1.00 35.37 173 GLY A CA 1
ATOM 1262 C C . GLY A 1 173 ? 10.680 45.606 50.175 1.00 35.42 173 GLY A C 1
ATOM 1263 O O . GLY A 1 173 ? 10.157 44.857 49.339 1.00 35.45 173 GLY A O 1
ATOM 1264 N N . LYS A 1 174 ? 10.737 46.924 50.020 1.00 34.29 174 LYS A N 1
ATOM 1265 C CA . LYS A 1 174 ? 10.069 47.594 48.903 1.00 34.16 174 LYS A CA 1
ATOM 1266 C C . LYS A 1 174 ? 10.967 47.728 47.684 1.00 33.05 174 LYS A C 1
ATOM 1267 O O . LYS A 1 174 ? 12.184 47.883 47.813 1.00 32.69 174 LYS A O 1
ATOM 1273 N N . THR A 1 175 ? 10.354 47.726 46.501 1.00 32.05 175 THR A N 1
ATOM 1274 C CA . THR A 1 175 ? 11.090 47.959 45.251 1.00 31.54 175 THR A CA 1
ATOM 1275 C C . THR A 1 175 ? 11.741 49.345 45.264 1.00 31.49 175 THR A C 1
ATOM 1276 O O . THR A 1 175 ? 11.124 50.307 45.694 1.00 31.87 175 THR A O 1
ATOM 1280 N N . ALA A 1 176 ? 12.992 49.439 44.802 1.00 31.32 176 ALA A N 1
ATOM 1281 C CA . ALA A 1 176 ? 13.683 50.735 44.701 1.00 31.23 176 ALA A CA 1
ATOM 1282 C C . ALA A 1 176 ? 12.935 51.666 43.738 1.00 30.97 176 ALA A C 1
ATOM 1283 O O . ALA A 1 176 ? 12.352 51.195 42.759 1.00 30.83 176 ALA A O 1
ATOM 1285 N N . THR A 1 177 ? 12.925 52.972 44.027 1.00 30.56 177 THR A N 1
ATOM 1286 C CA . THR A 1 177 ? 12.326 53.964 43.102 1.00 30.64 177 THR A CA 1
ATOM 1287 C C . THR A 1 177 ? 12.873 53.829 41.664 1.00 30.92 177 THR A C 1
ATOM 1288 O O . THR A 1 177 ? 12.110 53.899 40.695 1.00 30.34 177 THR A O 1
ATOM 1292 N N . ALA A 1 178 ? 14.186 53.615 41.556 1.00 30.83 178 ALA A N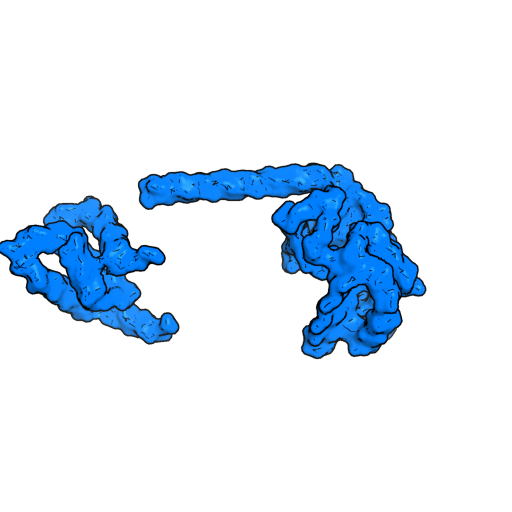 1
ATOM 1293 C CA . ALA A 1 178 ? 14.880 53.483 40.271 1.00 31.39 178 ALA A CA 1
ATOM 1294 C C . ALA A 1 178 ? 14.854 52.075 39.693 1.00 32.07 178 ALA A C 1
ATOM 1295 O O . ALA A 1 178 ? 15.493 51.819 38.672 1.00 32.30 178 ALA A O 1
ATOM 1297 N N . GLY A 1 179 ? 14.123 51.161 40.332 1.00 31.93 179 GLY A N 1
ATOM 1298 C CA . GLY A 1 179 ? 14.035 49.768 39.852 1.00 32.17 179 GLY A CA 1
ATOM 1299 C C . GLY A 1 179 ? 13.650 49.627 38.381 1.00 32.03 179 GLY A C 1
ATOM 1300 O O . GLY A 1 179 ? 14.427 49.078 37.588 1.00 32.57 179 GLY A O 1
ATOM 1301 N N . PRO A 1 180 ? 12.436 50.080 38.001 1.00 31.73 180 PRO A N 1
ATOM 1302 C CA . PRO A 1 180 ? 12.054 50.030 36.585 1.00 31.01 180 PRO A CA 1
ATOM 1303 C C . PRO A 1 180 ? 13.093 50.679 35.656 1.00 30.76 180 PRO A C 1
ATOM 1304 O O . PRO A 1 180 ? 13.381 50.131 34.593 1.00 29.80 180 PRO A O 1
ATOM 1308 N N . ALA A 1 181 ? 13.664 51.814 36.075 1.00 30.85 181 ALA A N 1
ATOM 1309 C CA . ALA A 1 181 ? 14.703 52.524 35.301 1.00 30.83 181 ALA A CA 1
ATOM 1310 C C . ALA A 1 181 ? 16.015 51.735 35.144 1.00 31.38 181 ALA A C 1
ATOM 1311 O O . ALA A 1 181 ? 16.654 51.780 34.086 1.00 30.75 181 ALA A O 1
ATOM 1313 N N . LEU A 1 182 ? 16.428 51.023 36.193 1.00 31.56 182 LEU A N 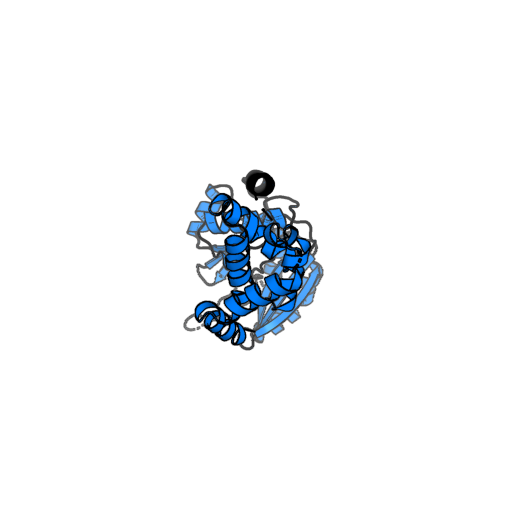1
ATOM 1314 C CA . LEU A 1 182 ? 17.622 50.186 36.122 1.00 31.87 182 LEU A CA 1
ATOM 1315 C C . LEU A 1 182 ? 17.427 48.969 35.190 1.00 32.54 182 LEU A C 1
ATOM 1316 O O . LEU A 1 182 ? 18.369 48.559 34.495 1.00 33.22 182 LEU A O 1
ATOM 1321 N N . VAL A 1 183 ? 16.222 48.400 35.196 1.00 32.03 183 VAL A N 1
ATOM 1322 C CA . VAL A 1 183 ? 15.838 47.325 34.263 1.00 32.24 183 VAL A CA 1
ATOM 1323 C C . VAL A 1 183 ? 15.867 47.845 32.809 1.00 32.51 183 VAL A C 1
ATOM 1324 O O . VAL A 1 183 ? 16.380 47.168 31.904 1.00 32.02 183 VAL A O 1
ATOM 1328 N N . GLN A 1 184 ? 15.339 49.047 32.597 1.00 32.62 184 GLN A N 1
ATOM 1329 C CA . GLN A 1 184 ? 15.387 49.683 31.275 1.00 33.60 184 GLN A CA 1
ATOM 1330 C C . GLN A 1 184 ? 16.832 49.910 30.822 1.00 33.72 184 GLN A C 1
ATOM 1331 O O . GLN A 1 184 ? 17.168 49.625 29.668 1.00 33.41 184 GLN A O 1
ATOM 1337 N N . GLN A 1 185 ? 17.661 50.441 31.728 1.00 33.64 185 GLN A N 1
ATOM 1338 C CA . GLN A 1 185 ? 19.077 50.762 31.443 1.00 34.13 185 GLN A CA 1
ATOM 1339 C C . GLN A 1 185 ? 19.866 49.513 31.048 1.00 34.15 185 GLN A C 1
ATOM 1340 O O . GLN A 1 185 ? 20.632 49.529 30.076 1.00 34.30 185 GLN A O 1
ATOM 1346 N N . ALA A 1 186 ? 19.682 48.440 31.814 1.00 33.54 186 ALA A N 1
ATOM 1347 C CA . ALA A 1 186 ? 20.324 47.159 31.533 1.00 33.43 186 ALA A CA 1
ATOM 1348 C C . ALA A 1 186 ? 19.955 46.653 30.141 1.00 33.52 186 ALA A C 1
ATOM 1349 O O . ALA A 1 186 ? 20.818 46.166 29.405 1.00 33.24 186 ALA A O 1
ATOM 1351 N N . GLY A 1 187 ? 18.677 46.780 29.788 1.00 33.50 187 GLY A N 1
ATOM 1352 C CA . GLY A 1 187 ? 18.188 46.339 28.483 1.00 33.70 187 GLY A CA 1
ATOM 1353 C C . GLY A 1 187 ? 18.814 47.145 27.353 1.00 33.88 187 GLY A C 1
ATOM 1354 O O . GLY A 1 187 ? 19.203 46.580 26.328 1.00 33.03 187 GLY A O 1
ATOM 1355 N N . GLN A 1 188 ? 18.927 48.459 27.561 1.00 34.17 188 GLN A N 1
ATOM 1356 C CA . GLN A 1 188 ? 19.587 49.379 26.623 1.00 34.50 188 GLN A CA 1
ATOM 1357 C C . GLN A 1 188 ? 21.071 49.060 26.423 1.00 34.37 188 GLN A C 1
ATOM 1358 O O . GLN A 1 188 ? 21.581 49.087 25.296 1.00 33.94 188 GLN A O 1
ATOM 1364 N N . GLN A 1 189 ? 21.762 48.758 27.518 1.00 33.91 189 GLN A N 1
ATOM 1365 C CA . GLN A 1 189 ? 23.179 48.379 27.465 1.00 33.93 189 GLN A CA 1
ATOM 1366 C C . GLN A 1 189 ? 23.408 47.057 26.729 1.00 33.99 189 GLN A C 1
ATOM 1367 O O . GLN A 1 189 ? 24.376 46.919 25.975 1.00 33.48 189 GLN A O 1
ATOM 1373 N N . ILE A 1 190 ? 22.525 46.087 26.962 1.00 33.83 190 ILE A N 1
ATOM 1374 C CA . ILE A 1 190 ? 22.582 44.800 26.255 1.00 34.37 190 ILE A CA 1
ATOM 1375 C C . ILE A 1 190 ? 22.276 44.990 24.760 1.00 34.35 190 ILE A C 1
ATOM 1376 O O . ILE A 1 190 ? 22.974 44.442 23.900 1.00 33.96 190 ILE A O 1
ATOM 1381 N N . GLU A 1 191 ? 21.260 45.799 24.457 1.00 34.48 191 GLU A N 1
ATOM 1382 C CA . GLU A 1 191 ? 20.918 46.129 23.075 1.00 35.32 191 GLU A CA 1
ATOM 1383 C C . GLU A 1 191 ? 22.078 46.808 22.342 1.00 35.00 191 GLU A C 1
ATOM 1384 O O . GLU A 1 191 ? 22.325 46.525 21.167 1.00 34.89 191 GLU A O 1
ATOM 1390 N N . GLN A 1 192 ? 22.795 47.679 23.048 1.00 34.80 192 GLN A N 1
ATOM 1391 C CA . GLN A 1 192 ? 23.969 48.356 22.501 1.00 35.32 192 GLN A CA 1
ATOM 1392 C C . GLN A 1 192 ? 25.055 47.335 22.157 1.00 34.98 192 GLN A C 1
ATOM 1393 O O . GLN A 1 192 ? 25.602 47.355 21.052 1.00 34.69 192 GLN A O 1
ATOM 1399 N N . ALA A 1 193 ? 25.349 46.445 23.107 1.00 34.44 193 ALA A N 1
ATOM 1400 C CA . ALA A 1 193 ? 26.338 45.381 22.913 1.00 34.71 193 ALA A CA 1
ATOM 1401 C C . ALA A 1 193 ? 26.003 44.516 21.701 1.00 34.64 193 ALA A C 1
ATOM 1402 O O . ALA A 1 193 ? 26.894 44.150 20.927 1.00 34.88 193 ALA A O 1
ATOM 1404 N N . GLN A 1 194 ? 24.717 44.205 21.539 1.00 34.58 194 GLN A N 1
ATOM 1405 C CA . GLN A 1 194 ? 24.232 43.399 20.420 1.00 35.01 194 GLN A CA 1
ATOM 1406 C C . GLN A 1 194 ? 24.382 44.108 19.071 1.00 35.20 194 GLN A C 1
ATOM 1407 O O . GLN A 1 194 ? 24.668 43.452 18.065 1.00 34.80 194 GLN A O 1
ATOM 1413 N N . ARG A 1 195 ? 24.182 45.432 19.050 1.00 35.35 195 ARG A N 1
ATOM 1414 C CA . ARG A 1 195 ? 24.417 46.235 17.841 1.00 36.01 195 ARG A CA 1
ATOM 1415 C C . ARG A 1 195 ? 25.888 46.192 17.428 1.00 36.01 195 ARG A C 1
ATOM 1416 O O . ARG A 1 195 ? 26.198 46.084 16.239 1.00 35.96 195 ARG A O 1
ATOM 1424 N N . GLN A 1 196 ? 26.787 46.281 18.409 1.00 36.02 196 GLN A N 1
ATOM 1425 C CA . GLN A 1 196 ? 28.227 46.205 18.143 1.00 36.33 196 GLN A CA 1
ATOM 1426 C C . GLN A 1 196 ? 28.631 44.821 17.639 1.00 36.14 196 GLN A C 1
ATOM 1427 O O . GLN A 1 196 ? 29.527 44.697 16.793 1.00 36.19 196 GLN A O 1
ATOM 1433 N N . GLN A 1 197 ? 27.965 43.790 18.166 1.00 35.75 197 GLN A N 1
ATOM 1434 C CA . GLN A 1 197 ? 28.126 42.407 17.703 1.00 35.67 197 GLN A CA 1
ATOM 1435 C C . GLN A 1 197 ? 27.731 42.282 16.226 1.00 35.15 197 GLN A C 1
ATOM 1436 O O . GLN A 1 197 ? 28.457 41.674 15.427 1.00 35.04 197 GLN A O 1
ATOM 1442 N N . GLU A 1 198 ? 26.584 42.862 15.873 1.00 34.57 198 GLU A N 1
ATOM 1443 C CA . GLU A 1 198 ? 26.100 42.854 14.490 1.00 34.45 198 GLU A CA 1
ATOM 1444 C C . GLU A 1 198 ? 27.045 43.627 13.567 1.00 34.21 198 GLU A C 1
ATOM 1445 O O . GLU A 1 198 ? 27.282 43.210 12.426 1.00 33.70 198 GLU A O 1
ATOM 1451 N N . LYS A 1 199 ? 27.589 44.736 14.072 1.00 34.07 199 LYS A N 1
ATOM 1452 C CA . LYS A 1 199 ? 28.601 45.516 13.351 1.00 34.14 199 LYS A CA 1
ATOM 1453 C C . LYS A 1 199 ? 29.829 44.658 13.041 1.00 34.26 199 LYS A C 1
ATOM 1454 O O . LYS A 1 199 ? 30.254 44.568 11.886 1.00 34.09 199 LYS A O 1
ATOM 1460 N N . ALA A 1 200 ? 30.381 44.026 14.079 1.00 34.38 200 ALA A N 1
ATOM 1461 C CA . ALA A 1 200 ? 31.543 43.139 13.943 1.00 34.59 200 ALA A CA 1
ATOM 1462 C C . ALA A 1 200 ? 31.265 41.980 12.986 1.00 34.71 200 ALA A C 1
ATOM 1463 O O . ALA A 1 200 ? 32.141 41.580 12.211 1.00 34.78 200 ALA A O 1
ATOM 1465 N N . ARG A 1 201 ? 30.039 41.461 13.044 1.00 34.79 201 ARG A N 1
ATOM 1466 C CA . ARG A 1 201 ? 29.570 40.430 12.123 1.00 35.27 201 ARG A CA 1
ATOM 1467 C C . ARG A 1 201 ? 29.603 40.903 10.671 1.00 34.71 201 ARG A C 1
ATOM 1468 O O . ARG A 1 201 ? 30.204 40.250 9.812 1.00 34.64 201 ARG A O 1
ATOM 1476 N N . ARG A 1 202 ? 28.946 42.034 10.409 1.00 34.27 202 ARG A N 1
ATOM 1477 C CA . ARG A 1 202 ? 28.855 42.617 9.068 1.00 34.10 202 ARG A CA 1
ATOM 1478 C C . ARG A 1 202 ? 30.229 42.962 8.500 1.00 34.10 202 ARG A C 1
ATOM 1479 O O . ARG A 1 202 ? 30.465 42.833 7.292 1.00 34.32 202 ARG A O 1
ATOM 1487 N N . LEU A 1 203 ? 31.129 43.390 9.382 1.00 34.19 203 LEU A N 1
ATOM 1488 C CA . LEU A 1 203 ? 32.494 43.760 9.014 1.00 34.69 203 LEU A CA 1
ATOM 1489 C C . LEU A 1 203 ? 33.321 42.540 8.585 1.00 34.83 203 LEU A C 1
ATOM 1490 O O . LEU A 1 203 ? 33.990 42.566 7.543 1.00 34.78 203 LEU A O 1
ATOM 1495 N N . ALA A 1 204 ? 33.260 41.475 9.384 1.00 35.19 204 ALA A N 1
ATOM 1496 C CA . ALA A 1 204 ? 33.946 40.217 9.072 1.00 35.69 204 ALA A CA 1
ATOM 1497 C C . ALA A 1 204 ? 33.398 39.594 7.790 1.00 36.07 204 ALA A C 1
ATOM 1498 O O . ALA A 1 204 ? 34.142 38.978 7.021 1.00 36.13 204 ALA A O 1
ATOM 1500 N N . SER A 1 205 ? 32.094 39.765 7.575 1.00 36.67 205 SER A N 1
ATOM 1501 C CA . SER A 1 205 ? 31.412 39.320 6.360 1.00 37.28 205 SER A CA 1
ATOM 1502 C C . SER A 1 205 ? 32.062 39.905 5.097 1.00 37.70 205 SER A C 1
ATOM 1503 O O . SER A 1 205 ? 32.247 39.194 4.101 1.00 37.77 205 SER A O 1
ATOM 1506 N N . LEU A 1 206 ? 32.423 41.189 5.156 1.00 38.21 206 LEU A N 1
ATOM 1507 C CA . LEU A 1 206 ? 33.086 41.882 4.040 1.00 38.62 206 LEU A CA 1
ATOM 1508 C C . LEU A 1 206 ? 34.547 41.466 3.871 1.00 39.19 206 LEU A C 1
ATOM 1509 O O . LEU A 1 206 ? 35.044 41.383 2.746 1.00 39.18 206 LEU A O 1
ATOM 1514 N N . GLU A 1 207 ? 35.226 41.207 4.988 1.00 39.76 207 GLU A N 1
ATOM 1515 C CA . GLU A 1 207 ? 36.667 40.933 4.984 1.00 40.23 207 GLU A CA 1
ATOM 1516 C C . GLU A 1 207 ? 36.998 39.458 4.750 1.00 40.44 207 GLU A C 1
ATOM 1517 O O . GLU A 1 207 ? 36.818 38.616 5.632 1.00 40.90 207 GLU A O 1
ATOM 1523 N N . ARG A 1 217 ? 38.176 24.922 12.549 1.00 54.42 217 ARG A N 1
ATOM 1524 C CA . ARG A 1 217 ? 37.550 24.697 11.246 1.00 54.22 217 ARG A CA 1
ATOM 1525 C C . ARG A 1 217 ? 38.501 24.993 10.085 1.00 54.02 217 ARG A C 1
ATOM 1526 O O . ARG A 1 217 ? 38.236 24.597 8.942 1.00 54.39 217 ARG A O 1
ATOM 1528 N N . ARG A 1 218 ? 39.597 25.691 10.386 1.00 53.32 218 ARG A N 1
ATOM 1529 C CA . ARG A 1 218 ? 40.598 26.065 9.387 1.00 52.29 218 ARG A CA 1
ATOM 1530 C C . ARG A 1 218 ? 41.702 25.014 9.283 1.00 51.55 218 ARG A C 1
ATOM 1531 O O . ARG A 1 218 ? 42.504 24.841 10.209 1.00 51.53 218 ARG A O 1
ATOM 1533 N N . THR A 1 219 ? 41.727 24.315 8.150 1.00 50.26 219 THR A N 1
ATOM 1534 C CA . THR A 1 219 ? 42.727 23.279 7.883 1.00 49.09 219 THR A CA 1
ATOM 1535 C C . THR A 1 219 ? 43.933 23.855 7.130 1.00 48.04 219 THR A C 1
ATOM 1536 O O . THR A 1 219 ? 43.991 25.062 6.885 1.00 47.88 219 THR A O 1
ATOM 1540 N N . ALA A 1 220 ? 44.885 22.991 6.770 1.00 46.72 220 ALA A N 1
ATOM 1541 C CA . ALA A 1 220 ? 46.079 23.393 6.014 1.00 45.61 220 ALA A CA 1
ATOM 1542 C C . ALA A 1 220 ? 45.729 24.093 4.704 1.00 44.68 220 ALA A C 1
ATOM 1543 O O . ALA A 1 220 ? 46.355 25.091 4.340 1.00 44.51 220 ALA A O 1
ATOM 1545 N N . LEU A 1 221 ? 44.725 23.560 4.010 1.00 43.66 221 LEU A N 1
ATOM 1546 C CA . LEU A 1 221 ? 44.218 24.132 2.765 1.00 42.57 221 LEU A CA 1
ATOM 1547 C C . LEU A 1 221 ? 43.691 25.557 2.967 1.00 41.89 221 LEU A C 1
ATOM 1548 O O . LEU A 1 221 ? 44.084 26.476 2.245 1.00 41.60 221 LEU A O 1
ATOM 1553 N N . ASP A 1 222 ? 42.817 25.730 3.960 1.00 41.15 222 ASP A N 1
ATOM 1554 C CA . ASP A 1 222 ? 42.258 27.043 4.302 1.00 40.36 222 ASP A CA 1
ATOM 1555 C C . ASP A 1 222 ? 43.366 28.021 4.681 1.00 39.74 222 ASP A C 1
ATOM 1556 O O . ASP A 1 222 ? 43.317 29.202 4.330 1.00 39.50 222 ASP A O 1
ATOM 1561 N N . GLU A 1 223 ? 44.357 27.499 5.400 1.00 39.11 223 GLU A N 1
ATOM 1562 C CA . GLU A 1 223 ? 45.528 28.243 5.851 1.00 38.86 223 GLU A CA 1
ATOM 1563 C C . GLU A 1 223 ? 46.367 28.723 4.662 1.00 38.17 223 GLU A C 1
ATOM 1564 O O . GLU A 1 223 ? 46.792 29.881 4.612 1.00 37.87 223 GLU A O 1
ATOM 1570 N N . TYR A 1 224 ? 46.590 27.820 3.711 1.00 37.47 224 TYR A N 1
ATOM 1571 C CA . TYR A 1 224 ? 47.319 28.128 2.482 1.00 36.92 224 TYR A CA 1
ATOM 1572 C C . TYR A 1 224 ? 46.609 29.204 1.652 1.00 36.97 224 TYR A C 1
ATOM 1573 O O . TYR A 1 224 ? 47.227 30.190 1.250 1.00 36.62 224 TYR A O 1
ATOM 1582 N N . ARG A 1 225 ? 45.308 29.015 1.422 1.00 37.27 225 ARG A N 1
ATOM 1583 C CA . ARG A 1 225 ? 44.502 29.955 0.640 1.00 37.66 225 ARG A CA 1
ATOM 1584 C C . ARG A 1 225 ? 44.466 31.351 1.266 1.00 37.84 225 ARG A C 1
ATOM 1585 O O . ARG A 1 225 ? 44.506 32.359 0.554 1.00 37.89 225 ARG A O 1
ATOM 1593 N N . SER A 1 226 ? 44.399 31.399 2.596 1.00 38.02 226 SER A N 1
ATOM 1594 C CA . SER A 1 226 ? 44.412 32.659 3.342 1.00 38.12 226 SER A CA 1
ATOM 1595 C C . SER A 1 226 ? 45.691 33.463 3.084 1.00 38.03 226 SER A C 1
ATOM 1596 O O . SER A 1 226 ? 45.625 34.652 2.764 1.00 37.83 226 SER A O 1
ATOM 1599 N N . GLU A 1 227 ? 46.844 32.805 3.211 1.00 38.07 227 GLU A N 1
ATOM 1600 C CA . GLU A 1 227 ? 48.137 33.440 2.943 1.00 38.16 227 GLU A CA 1
ATOM 1601 C C . GLU A 1 227 ? 48.249 33.899 1.484 1.00 37.64 227 GLU A C 1
ATOM 1602 O O . GLU A 1 227 ? 48.684 35.022 1.215 1.00 37.48 227 GLU A O 1
ATOM 1608 N N . MET A 1 228 ? 47.846 33.032 0.554 1.00 36.96 228 MET A N 1
ATOM 1609 C CA . MET A 1 228 ? 47.932 33.324 -0.880 1.00 36.57 228 MET A CA 1
ATOM 1610 C C . MET A 1 228 ? 47.131 34.560 -1.299 1.00 36.76 228 MET A C 1
ATOM 1611 O O . MET A 1 228 ? 47.614 35.371 -2.092 1.00 36.75 228 MET A O 1
ATOM 1616 N N . ALA A 1 229 ? 45.921 34.702 -0.756 1.00 36.68 229 ALA A N 1
ATOM 1617 C CA . ALA A 1 229 ? 45.030 35.814 -1.099 1.00 36.95 229 ALA A CA 1
ATOM 1618 C C . ALA A 1 229 ? 45.680 37.190 -0.907 1.00 37.04 229 ALA A C 1
ATOM 1619 O O . ALA A 1 229 ? 45.375 38.133 -1.640 1.00 37.16 229 ALA A O 1
ATOM 1621 N N . GLY A 1 230 ? 46.569 37.292 0.078 1.00 36.95 230 GLY A N 1
ATOM 1622 C CA . GLY A 1 230 ? 47.335 38.513 0.312 1.00 36.87 230 GLY A CA 1
ATOM 1623 C C . GLY A 1 230 ? 48.651 38.564 -0.451 1.00 36.90 230 GLY A C 1
ATOM 1624 O O . GLY A 1 230 ? 49.117 39.644 -0.819 1.00 37.04 230 GLY A O 1
ATOM 1625 N N . LEU A 1 231 ? 49.251 37.399 -0.693 1.00 36.57 231 LEU A N 1
ATOM 1626 C CA . LEU A 1 231 ? 50.555 37.335 -1.355 1.00 36.52 231 LEU A CA 1
ATOM 1627 C C . LEU A 1 231 ? 50.488 37.687 -2.839 1.00 36.62 231 LEU A C 1
ATOM 1628 O O . LEU A 1 231 ? 51.374 38.375 -3.354 1.00 36.48 231 LEU A O 1
ATOM 1633 N N . VAL A 1 232 ? 49.429 37.228 -3.508 1.00 36.80 232 VAL A N 1
ATOM 1634 C CA . VAL A 1 232 ? 49.263 37.416 -4.958 1.00 37.20 232 VAL A CA 1
ATOM 1635 C C . VAL A 1 232 ? 48.967 38.871 -5.344 1.00 37.47 232 VAL A C 1
ATOM 1636 O O . VAL A 1 232 ? 49.116 39.256 -6.504 1.00 37.51 232 VAL A O 1
ATOM 1640 N N . LYS A 1 233 ? 48.554 39.671 -4.365 1.00 37.75 233 LYS A N 1
ATOM 1641 C CA . LYS A 1 233 ? 48.336 41.096 -4.578 1.00 38.14 233 LYS A CA 1
ATOM 1642 C C . LYS A 1 233 ? 49.649 41.873 -4.731 1.00 38.14 233 LYS A C 1
ATOM 1643 O O . LYS A 1 233 ? 49.730 42.795 -5.549 1.00 38.43 233 LYS A O 1
ATOM 1649 N N . ARG A 1 234 ? 50.671 41.502 -3.960 1.00 37.98 234 ARG A N 1
ATOM 1650 C CA . ARG A 1 234 ? 51.975 42.171 -4.064 1.00 37.99 234 ARG A CA 1
ATOM 1651 C C . ARG A 1 234 ? 53.017 41.420 -4.907 1.00 37.60 234 ARG A C 1
ATOM 1652 O O . ARG A 1 234 ? 53.944 42.039 -5.438 1.00 37.82 234 ARG A O 1
ATOM 1660 N N . PHE A 1 235 ? 52.846 40.107 -5.053 1.00 37.06 235 PHE A N 1
ATOM 1661 C CA . PHE A 1 235 ? 53.764 39.289 -5.857 1.00 36.52 235 PHE A CA 1
ATOM 1662 C C . PHE A 1 235 ? 53.066 38.578 -7.030 1.00 36.35 235 PHE A C 1
ATOM 1663 O O . PHE A 1 235 ? 53.386 37.429 -7.346 1.00 36.24 235 PHE A O 1
ATOM 1671 N N . GLY A 1 236 ? 52.134 39.275 -7.679 1.00 36.12 236 GLY A N 1
ATOM 1672 C CA . GLY A 1 236 ? 51.332 38.712 -8.775 1.00 36.22 236 GLY A CA 1
ATOM 1673 C C . GLY A 1 236 ? 52.091 38.267 -10.016 1.00 36.08 236 GLY A C 1
ATOM 1674 O O . GLY A 1 236 ? 51.549 37.545 -10.854 1.00 36.28 236 GLY A O 1
ATOM 1675 N N . ASP A 1 237 ? 53.345 38.700 -10.128 1.00 35.98 237 ASP A N 1
ATOM 1676 C CA . ASP A 1 237 ? 54.215 38.345 -11.251 1.00 35.77 237 ASP A CA 1
ATOM 1677 C C . ASP A 1 237 ? 55.121 37.140 -10.964 1.00 35.52 237 ASP A C 1
ATOM 1678 O O . ASP A 1 237 ? 55.912 36.730 -11.821 1.00 35.58 237 ASP A O 1
ATOM 1683 N N . ASP A 1 238 ? 55.002 36.578 -9.763 1.00 35.01 238 ASP A N 1
ATOM 1684 C CA . ASP A 1 238 ? 55.846 35.464 -9.343 1.00 34.69 238 ASP A CA 1
ATOM 1685 C C . ASP A 1 238 ? 55.048 34.531 -8.434 1.00 34.42 238 ASP A C 1
ATOM 1686 O O . ASP A 1 238 ? 55.255 34.502 -7.215 1.00 34.10 238 ASP A O 1
ATOM 1691 N N . LEU A 1 239 ? 54.135 33.770 -9.039 1.00 33.82 239 LEU A N 1
ATOM 1692 C CA . LEU A 1 239 ? 53.232 32.889 -8.288 1.00 33.59 239 LEU A CA 1
ATOM 1693 C C . LEU A 1 239 ? 53.938 31.737 -7.559 1.00 33.69 239 LEU A C 1
ATOM 1694 O O . LEU A 1 239 ? 53.447 31.260 -6.534 1.00 33.43 239 LEU A O 1
ATOM 1699 N N . SER A 1 240 ? 55.085 31.303 -8.081 1.00 33.68 240 SER A N 1
ATOM 1700 C CA . SER A 1 240 ? 55.913 30.305 -7.395 1.00 34.00 240 SER A CA 1
ATOM 1701 C C . SER A 1 240 ? 56.517 30.858 -6.097 1.00 33.93 240 SER A C 1
ATOM 1702 O O . SER A 1 240 ? 56.595 30.148 -5.088 1.00 33.86 240 SER A O 1
ATOM 1705 N N . LYS A 1 241 ? 56.933 32.123 -6.132 1.00 33.76 241 LYS A N 1
ATOM 1706 C CA . LYS A 1 241 ? 57.400 32.826 -4.938 1.00 33.71 241 LYS A CA 1
ATOM 1707 C C . LYS A 1 241 ? 56.281 32.909 -3.898 1.00 33.38 241 LYS A C 1
ATOM 1708 O O . LYS A 1 241 ? 56.526 32.705 -2.711 1.00 33.49 241 LYS A O 1
ATOM 1714 N N . CYS A 1 242 ? 55.062 33.204 -4.353 1.00 33.19 242 CYS A N 1
ATOM 1715 C CA . CYS A 1 242 ? 53.878 33.177 -3.494 1.00 32.86 242 CYS A CA 1
ATOM 1716 C C . CYS A 1 242 ? 53.761 31.826 -2.789 1.00 32.93 242 CYS A C 1
ATOM 1717 O O . CYS A 1 242 ? 53.585 31.776 -1.565 1.00 32.69 242 CYS A O 1
ATOM 1720 N N . ASP A 1 243 ? 53.860 30.741 -3.562 1.00 32.48 243 ASP A N 1
ATOM 1721 C CA . ASP A 1 243 ? 53.855 29.386 -3.006 1.00 32.59 243 ASP A CA 1
ATOM 1722 C C . ASP A 1 243 ? 54.941 29.229 -1.941 1.00 32.82 243 ASP A C 1
ATOM 1723 O O . ASP A 1 243 ? 54.684 28.702 -0.861 1.00 32.84 243 ASP A O 1
ATOM 1728 N N . PHE A 1 244 ? 56.154 29.673 -2.266 1.00 33.04 244 PHE A N 1
ATOM 1729 C CA . PHE A 1 244 ? 57.297 29.534 -1.371 1.00 33.28 244 PHE A CA 1
ATOM 1730 C C . PHE A 1 244 ? 57.030 30.218 -0.020 1.00 33.01 244 PHE A C 1
ATOM 1731 O O . PHE A 1 244 ? 57.283 29.637 1.035 1.00 32.77 244 PHE A O 1
ATOM 1739 N N . ILE A 1 245 ? 56.537 31.453 -0.065 1.00 32.53 245 ILE A N 1
ATOM 1740 C CA . ILE A 1 245 ? 56.267 32.209 1.163 1.00 32.53 245 ILE A CA 1
ATOM 1741 C C . ILE A 1 245 ? 55.117 31.596 1.977 1.00 32.62 245 ILE A C 1
ATOM 1742 O O . ILE A 1 245 ? 55.195 31.520 3.207 1.00 33.10 245 ILE A O 1
ATOM 1747 N N . ALA A 1 246 ? 54.054 31.168 1.298 1.00 32.25 246 ALA A N 1
ATOM 1748 C CA . ALA A 1 246 ? 52.944 30.488 1.970 1.00 32.64 246 ALA A CA 1
ATOM 1749 C C . ALA A 1 246 ? 53.420 29.177 2.619 1.00 32.57 246 ALA A C 1
ATOM 1750 O O . ALA A 1 246 ? 53.124 28.911 3.789 1.00 32.53 246 ALA A O 1
ATOM 1752 N N . ALA A 1 247 ? 54.186 28.385 1.874 1.00 32.65 247 ALA A N 1
ATOM 1753 C CA . ALA A 1 247 ? 54.754 27.137 2.402 1.00 33.12 247 ALA A CA 1
ATOM 1754 C C . ALA A 1 247 ? 55.647 27.391 3.615 1.00 33.58 247 ALA A C 1
ATOM 1755 O O . ALA A 1 247 ? 55.604 26.640 4.590 1.00 33.89 247 ALA A O 1
ATOM 1757 N N . GLN A 1 248 ? 56.454 28.448 3.553 1.00 34.05 248 GLN A N 1
ATOM 1758 C CA . GLN A 1 248 ? 57.322 28.806 4.680 1.00 34.80 248 GLN A CA 1
ATOM 1759 C C . GLN A 1 248 ? 56.497 29.142 5.932 1.00 34.96 248 GLN A C 1
ATOM 1760 O O . GLN A 1 248 ? 56.874 28.764 7.046 1.00 35.05 248 GLN A O 1
ATOM 1766 N N . LYS A 1 249 ? 55.378 29.842 5.741 1.00 34.80 249 LYS A N 1
ATOM 1767 C CA . LYS A 1 249 ? 54.500 30.225 6.851 1.00 35.38 249 LYS A CA 1
ATOM 1768 C C . LYS A 1 249 ? 53.813 29.012 7.476 1.00 34.91 249 LYS A C 1
ATOM 1769 O O . LYS A 1 249 ? 53.855 28.838 8.693 1.00 34.37 249 LYS A O 1
ATOM 1775 N N . LEU A 1 250 ? 53.206 28.174 6.634 1.00 34.54 250 LEU A N 1
ATOM 1776 C CA . LEU A 1 250 ? 52.608 26.906 7.063 1.00 34.47 250 LEU A CA 1
ATOM 1777 C C . LEU A 1 250 ? 53.599 25.967 7.766 1.00 34.22 250 LEU A C 1
ATOM 1778 O O . LEU A 1 250 ? 53.271 25.387 8.802 1.00 34.17 250 LEU A O 1
ATOM 1783 N N . ALA A 1 251 ? 54.805 25.828 7.215 1.00 34.31 251 ALA A N 1
ATOM 1784 C CA . ALA A 1 251 ? 55.839 24.967 7.818 1.00 34.38 251 ALA A CA 1
ATOM 1785 C C . ALA A 1 251 ? 56.347 25.513 9.157 1.00 34.82 251 ALA A C 1
ATOM 1786 O O . ALA A 1 251 ? 56.602 24.745 10.087 1.00 35.04 251 ALA A O 1
ATOM 1788 N N . SER A 1 252 ? 56.486 26.836 9.247 1.00 34.99 252 SER A N 1
ATOM 1789 C CA . SER A 1 252 ? 56.887 27.498 10.491 1.00 35.45 252 SER A CA 1
ATOM 1790 C C . SER A 1 252 ? 55.849 27.322 11.600 1.00 36.18 252 SER A C 1
ATOM 1791 O O . SER A 1 252 ? 56.187 27.370 12.790 1.00 35.77 252 SER A O 1
ATOM 1794 N N . ARG A 1 253 ? 54.591 27.132 11.204 1.00 36.65 253 ARG A N 1
ATOM 1795 C CA . ARG A 1 253 ? 53.488 26.947 12.151 1.00 38.06 253 ARG A CA 1
ATOM 1796 C C . ARG A 1 253 ? 53.198 25.460 12.416 1.00 37.81 253 ARG A C 1
ATOM 1797 O O . ARG A 1 253 ? 52.225 25.117 13.092 1.00 37.69 253 ARG A O 1
ATOM 1805 N N . GLY A 1 254 ? 54.063 24.589 11.891 1.00 37.83 254 GLY A N 1
ATOM 1806 C CA . GLY A 1 254 ? 54.047 23.164 12.227 1.00 38.17 254 GLY A CA 1
ATOM 1807 C C . GLY A 1 254 ? 53.376 22.223 11.241 1.00 38.40 254 GLY A C 1
ATOM 1808 O O . GLY A 1 254 ? 53.270 21.019 11.504 1.00 38.53 254 GLY A O 1
ATOM 1809 N N . ARG A 1 255 ? 52.916 22.756 10.112 1.00 38.71 255 ARG A N 1
ATOM 1810 C CA . ARG A 1 255 ? 52.254 21.930 9.103 1.00 38.86 255 ARG A CA 1
ATOM 1811 C C . ARG A 1 255 ? 53.250 20.977 8.463 1.00 38.97 255 ARG A C 1
ATOM 1812 O O . ARG A 1 255 ? 54.416 21.323 8.260 1.00 38.77 255 ARG A O 1
ATOM 1820 N N . SER A 1 256 ? 52.770 19.777 8.158 1.00 39.11 256 SER A N 1
ATOM 1821 C CA . SER A 1 256 ? 53.584 18.714 7.583 1.00 39.48 256 SER A CA 1
ATOM 1822 C C . SER A 1 256 ? 53.979 19.010 6.143 1.00 39.60 256 SER A C 1
ATOM 1823 O O . SER A 1 256 ? 53.311 19.776 5.453 1.00 39.93 256 SER A O 1
ATOM 1826 N N . ALA A 1 257 ? 55.067 18.390 5.696 1.00 39.81 257 ALA A N 1
ATOM 1827 C CA . ALA A 1 257 ? 55.465 18.433 4.291 1.00 39.93 257 ALA A CA 1
ATOM 1828 C C . ALA A 1 257 ? 54.361 17.869 3.395 1.00 39.89 257 ALA A C 1
ATOM 1829 O O . ALA A 1 257 ? 54.148 18.366 2.290 1.00 39.90 257 ALA A O 1
ATOM 1831 N N . GLU A 1 258 ? 53.661 16.844 3.894 1.00 40.00 258 GLU A N 1
ATOM 1832 C CA . GLU A 1 258 ? 52.526 16.224 3.200 1.00 39.94 258 GLU A CA 1
ATOM 1833 C C . GLU A 1 258 ? 51.292 17.136 3.183 1.00 39.74 258 GLU A C 1
ATOM 1834 O O . GLU A 1 258 ? 50.630 17.264 2.149 1.00 39.49 258 GLU A O 1
ATOM 1840 N N . GLU A 1 259 ? 50.990 17.751 4.329 1.00 39.51 259 GLU A N 1
ATOM 1841 C CA . GLU A 1 259 ? 49.906 18.738 4.446 1.00 39.26 259 GLU A CA 1
ATOM 1842 C C . GLU A 1 259 ? 50.067 19.886 3.439 1.00 38.90 259 GLU A C 1
ATOM 1843 O O . GLU A 1 259 ? 49.111 20.263 2.760 1.00 39.11 259 GLU A O 1
ATOM 1849 N N . ILE A 1 260 ? 51.282 20.422 3.345 1.00 38.37 260 ILE A N 1
ATOM 1850 C CA . ILE A 1 260 ? 51.589 21.536 2.447 1.00 37.83 260 ILE A CA 1
ATOM 1851 C C . ILE A 1 260 ? 51.539 21.112 0.977 1.00 37.74 260 ILE A C 1
ATOM 1852 O O . ILE A 1 260 ? 50.978 21.823 0.136 1.00 37.60 260 ILE A O 1
ATOM 1857 N N . GLY A 1 261 ? 52.127 19.955 0.681 1.00 37.44 261 GLY A N 1
ATOM 1858 C CA . GLY A 1 261 ? 52.102 19.387 -0.660 1.00 37.23 261 GLY A CA 1
ATOM 1859 C C . GLY A 1 261 ? 50.694 19.194 -1.184 1.00 36.97 261 GLY A C 1
ATOM 1860 O O . GLY A 1 261 ? 50.378 19.613 -2.301 1.00 37.21 261 GLY A O 1
ATOM 1861 N N . LYS A 1 262 ? 49.849 18.570 -0.363 1.00 36.72 262 LYS A N 1
ATOM 1862 C CA . LYS A 1 262 ? 48.448 18.304 -0.704 1.00 36.25 262 LYS A CA 1
ATOM 1863 C C . LYS A 1 262 ? 47.650 19.597 -0.914 1.00 35.96 262 LYS A C 1
ATOM 1864 O O . LYS A 1 262 ? 46.762 19.655 -1.770 1.00 35.76 262 LYS A O 1
ATOM 1870 N N . ALA A 1 263 ? 47.971 20.622 -0.127 1.00 35.40 263 ALA A N 1
ATOM 1871 C CA . ALA A 1 263 ? 47.344 21.939 -0.255 1.00 35.17 263 ALA A CA 1
ATOM 1872 C C . ALA A 1 263 ? 47.730 22.622 -1.568 1.00 34.97 263 ALA A C 1
ATOM 1873 O O . ALA A 1 263 ? 46.879 23.209 -2.246 1.00 34.75 263 ALA A O 1
ATOM 1875 N N . MET A 1 264 ? 49.013 22.539 -1.915 1.00 34.70 264 MET A N 1
ATOM 1876 C CA . MET A 1 264 ? 49.523 23.079 -3.176 1.00 34.71 264 MET A CA 1
ATOM 1877 C C . MET A 1 264 ? 48.900 22.348 -4.364 1.00 34.38 264 MET A C 1
ATOM 1878 O O . MET A 1 264 ? 48.479 22.979 -5.331 1.00 34.19 264 MET A O 1
ATOM 1883 N N . ALA A 1 265 ? 48.835 21.021 -4.268 1.00 34.15 265 ALA A N 1
ATOM 1884 C CA . ALA A 1 265 ? 48.264 20.179 -5.319 1.00 34.05 265 ALA A CA 1
ATOM 1885 C C . ALA A 1 265 ? 46.829 20.579 -5.658 1.00 34.02 265 ALA A C 1
ATOM 1886 O O . ALA A 1 265 ? 46.414 20.497 -6.815 1.00 34.39 265 ALA A O 1
ATOM 1888 N N . GLU A 1 266 ? 46.086 21.028 -4.647 1.00 33.99 266 GLU A N 1
ATOM 1889 C CA . GLU A 1 266 ? 44.671 21.370 -4.803 1.00 33.66 266 GLU A CA 1
ATOM 1890 C C . GLU A 1 266 ? 44.439 22.811 -5.261 1.00 33.26 266 GLU A C 1
ATOM 1891 O O . GLU A 1 266 ? 43.547 23.060 -6.072 1.00 33.20 266 GLU A O 1
ATOM 1897 N N . ALA A 1 267 ? 45.244 23.748 -4.754 1.00 32.65 267 ALA A N 1
ATOM 1898 C CA . ALA A 1 267 ? 44.920 25.176 -4.858 1.00 32.15 267 ALA A CA 1
ATOM 1899 C C . ALA A 1 267 ? 45.964 26.101 -5.506 1.00 31.82 267 ALA A C 1
ATOM 1900 O O . ALA A 1 267 ? 45.664 27.265 -5.762 1.00 31.11 267 ALA A O 1
ATOM 1902 N N . SER A 1 268 ? 47.173 25.600 -5.768 1.00 31.89 268 SER A N 1
ATOM 1903 C CA . SER A 1 268 ? 48.247 26.440 -6.322 1.00 32.07 268 SER A CA 1
ATOM 1904 C C . SER A 1 268 ? 48.060 26.787 -7.795 1.00 32.65 268 SER A C 1
ATOM 1905 O O . SER A 1 268 ? 48.024 25.891 -8.639 1.00 32.61 268 SER A O 1
ATOM 1908 N N . PRO A 1 269 ? 47.947 28.090 -8.111 1.00 33.38 269 PRO A N 1
ATOM 1909 C CA . PRO A 1 269 ? 47.922 28.495 -9.518 1.00 33.74 269 PRO A CA 1
ATOM 1910 C C . PRO A 1 269 ? 49.243 28.189 -10.226 1.00 33.97 269 PRO A C 1
ATOM 1911 O O . PRO A 1 269 ? 49.220 27.779 -11.384 1.00 34.17 269 PRO A O 1
ATOM 1915 N N . ALA A 1 270 ? 50.375 28.367 -9.538 1.00 34.48 270 ALA A N 1
ATOM 1916 C CA . ALA A 1 270 ? 51.687 28.058 -10.124 1.00 35.43 270 ALA A CA 1
ATOM 1917 C C . ALA A 1 270 ? 51.813 26.577 -10.505 1.00 36.00 270 ALA A C 1
ATOM 1918 O O . ALA A 1 270 ? 52.421 26.240 -11.527 1.00 36.15 270 ALA A O 1
ATOM 1920 N N . LEU A 1 271 ? 51.234 25.704 -9.681 1.00 36.84 271 LEU A N 1
ATOM 1921 C CA . LEU A 1 271 ? 51.248 24.262 -9.926 1.00 37.94 271 LEU A CA 1
ATOM 1922 C C . LEU A 1 271 ? 50.417 23.872 -11.144 1.00 38.53 271 LEU A C 1
ATOM 1923 O O . LEU A 1 271 ? 50.831 23.015 -11.924 1.00 38.78 271 LEU A O 1
ATOM 1928 N N . ALA A 1 272 ? 49.245 24.488 -11.297 1.00 39.40 272 ALA A N 1
ATOM 1929 C CA . ALA A 1 272 ? 48.347 24.198 -12.428 1.00 40.16 272 ALA A CA 1
ATOM 1930 C C . ALA A 1 272 ? 49.041 24.365 -13.781 1.00 40.71 272 ALA A C 1
ATOM 1931 O O . ALA A 1 272 ? 48.633 23.763 -14.780 1.00 40.61 272 ALA A O 1
ATOM 1933 N N . GLU A 1 273 ? 50.093 25.181 -13.792 1.00 41.46 273 GLU A N 1
ATOM 1934 C CA . GLU A 1 273 ? 50.918 25.405 -14.978 1.00 42.34 273 GLU A CA 1
ATOM 1935 C C . GLU A 1 273 ? 51.888 24.253 -15.277 1.00 42.52 273 GLU A C 1
ATOM 1936 O O . GLU A 1 273 ? 52.288 24.065 -16.429 1.00 42.58 273 GLU A O 1
ATOM 1942 N N . ARG A 1 274 ? 52.258 23.492 -14.245 1.00 42.85 274 ARG A N 1
ATOM 1943 C CA . ARG A 1 274 ? 53.237 22.398 -14.375 1.00 43.17 274 ARG A CA 1
ATOM 1944 C C . ARG A 1 274 ? 52.766 21.235 -15.259 1.00 43.32 274 ARG A C 1
ATOM 1945 O O . ARG A 1 274 ? 51.572 21.102 -15.537 1.00 43.30 274 ARG A O 1
ATOM 1947 N N . LYS A 1 275 ? 53.726 20.401 -15.679 1.00 43.65 275 LYS A N 1
ATOM 1948 C CA . LYS A 1 275 ? 53.507 19.258 -16.581 1.00 43.72 275 LYS A CA 1
ATOM 1949 C C . LYS A 1 275 ? 53.035 19.693 -17.963 1.00 43.80 275 LYS A C 1
ATOM 1950 O O . LYS A 1 275 ? 53.793 19.633 -18.933 1.00 43.85 275 LYS A O 1
ATOM 1952 N N . HIS A 1 278 ? 57.159 18.830 -14.178 1.00 42.17 278 HIS A N 1
ATOM 1953 C CA . HIS A 1 278 ? 55.965 18.126 -13.724 1.00 41.95 278 HIS A CA 1
ATOM 1954 C C . HIS A 1 278 ? 55.514 18.620 -12.347 1.00 41.76 278 HIS A C 1
ATOM 1955 O O . HIS A 1 278 ? 56.256 19.323 -11.648 1.00 41.82 278 HIS A O 1
ATOM 1957 N N . GLU A 1 279 ? 54.292 18.244 -11.969 1.00 41.52 279 GLU A N 1
ATOM 1958 C CA . GLU A 1 279 ? 53.638 18.754 -10.760 1.00 41.10 279 GLU A CA 1
ATOM 1959 C C . GLU A 1 279 ? 54.346 18.345 -9.468 1.00 40.72 279 GLU A C 1
ATOM 1960 O O . GLU A 1 279 ? 54.691 19.201 -8.646 1.00 40.64 279 GLU A O 1
ATOM 1962 N N . ALA A 1 280 ? 54.563 17.040 -9.306 1.00 40.16 280 ALA A N 1
ATOM 1963 C CA . ALA A 1 280 ? 55.134 16.476 -8.081 1.00 39.70 280 ALA A CA 1
ATOM 1964 C C . ALA A 1 280 ? 56.516 17.033 -7.746 1.00 39.35 280 ALA A C 1
ATOM 1965 O O . ALA A 1 280 ? 56.799 17.321 -6.582 1.00 39.29 280 ALA A O 1
ATOM 1967 N N . ASP A 1 281 ? 57.356 17.193 -8.771 1.00 38.71 281 ASP A N 1
ATOM 1968 C CA . ASP A 1 281 ? 58.714 17.721 -8.605 1.00 38.06 281 ASP A CA 1
ATOM 1969 C C . ASP A 1 281 ? 58.732 19.157 -8.080 1.00 37.60 281 ASP A C 1
ATOM 1970 O O . ASP A 1 281 ? 59.555 19.499 -7.224 1.00 37.12 281 ASP A O 1
ATOM 1972 N N . TYR A 1 282 ? 57.832 19.990 -8.601 1.00 36.90 282 TYR A N 1
ATOM 1973 C CA . TYR A 1 282 ? 57.742 21.386 -8.177 1.00 36.54 282 TYR A CA 1
ATOM 1974 C C . TYR A 1 282 ? 57.351 21.496 -6.703 1.00 36.16 282 TYR A C 1
ATOM 1975 O O . TYR A 1 282 ? 57.960 22.271 -5.964 1.00 36.01 282 TYR A O 1
ATOM 1984 N N . ILE A 1 283 ? 56.355 20.711 -6.285 1.00 36.03 283 ILE A N 1
ATOM 1985 C CA . ILE A 1 283 ? 55.929 20.652 -4.875 1.00 36.04 283 ILE A CA 1
ATOM 1986 C C . ILE A 1 283 ? 57.076 20.201 -3.954 1.00 35.90 283 ILE A C 1
ATOM 1987 O O . ILE A 1 283 ? 57.365 20.856 -2.948 1.00 35.98 283 ILE A O 1
ATOM 1992 N N . GLU A 1 284 ? 57.714 19.085 -4.310 1.00 35.75 284 GLU A N 1
ATOM 1993 C CA . GLU A 1 284 ? 58.813 18.501 -3.537 1.00 35.72 284 GLU A CA 1
ATOM 1994 C C . GLU A 1 284 ? 59.957 19.494 -3.340 1.00 35.19 284 GLU A C 1
ATOM 1995 O O . GLU A 1 284 ? 60.487 19.624 -2.239 1.00 35.09 284 GLU A O 1
ATOM 2001 N N . ARG A 1 285 ? 60.326 20.189 -4.413 1.00 34.87 285 ARG A N 1
ATOM 2002 C CA . ARG A 1 285 ? 61.404 21.173 -4.366 1.00 34.74 285 ARG A CA 1
ATOM 2003 C C . ARG A 1 285 ? 61.013 22.392 -3.528 1.00 33.97 285 ARG A C 1
ATOM 2004 O O . ARG A 1 285 ? 61.814 22.882 -2.722 1.00 33.91 285 ARG A O 1
ATOM 2012 N N . THR A 1 286 ? 59.785 22.871 -3.707 1.00 33.18 286 THR A N 1
ATOM 2013 C CA . THR A 1 286 ? 59.267 23.972 -2.889 1.00 32.69 286 THR A CA 1
ATOM 2014 C C . THR A 1 286 ? 59.341 23.616 -1.412 1.00 32.42 286 THR A C 1
ATOM 2015 O O . THR A 1 286 ? 59.855 24.396 -0.603 1.00 32.16 286 THR A O 1
ATOM 2019 N N . VAL A 1 287 ? 58.837 22.433 -1.062 1.00 32.18 287 VAL A N 1
ATOM 2020 C CA . VAL A 1 287 ? 58.825 22.009 0.339 1.00 32.30 287 VAL A CA 1
ATOM 2021 C C . VAL A 1 287 ? 60.255 21.782 0.850 1.00 31.97 287 VAL A C 1
ATOM 2022 O O . VAL A 1 287 ? 60.564 22.145 1.984 1.00 32.02 287 VAL A O 1
ATOM 2026 N N . SER A 1 288 ? 61.117 21.215 0.004 1.00 31.80 288 SER A N 1
ATOM 2027 C CA . SER A 1 288 ? 62.518 20.971 0.368 1.00 31.88 288 SER A CA 1
ATOM 2028 C C . SER A 1 288 ? 63.252 22.269 0.715 1.00 31.82 288 SER A C 1
ATOM 2029 O O . SER A 1 288 ? 63.931 22.342 1.734 1.00 31.47 288 SER A O 1
ATOM 2032 N N . LYS A 1 289 ? 63.089 23.283 -0.131 1.00 32.01 289 LYS A N 1
ATOM 2033 C CA . LYS A 1 289 ? 63.753 24.575 0.053 1.00 32.57 289 LYS A CA 1
ATOM 2034 C C . LYS A 1 289 ? 63.315 25.245 1.344 1.00 32.31 289 LYS A C 1
ATOM 2035 O O . LYS A 1 289 ? 64.132 25.789 2.078 1.00 31.51 289 LYS A O 1
ATOM 2041 N N . VAL A 1 290 ? 62.015 25.180 1.608 1.00 32.73 290 VAL A N 1
ATOM 2042 C CA . VAL A 1 290 ? 61.413 25.731 2.813 1.00 33.78 290 VAL A CA 1
ATOM 2043 C C . VAL A 1 290 ? 61.961 25.056 4.081 1.00 33.47 290 VAL A C 1
ATOM 2044 O O . VAL A 1 290 ? 62.331 25.739 5.039 1.00 33.84 290 VAL A O 1
ATOM 2048 N N . MET A 1 291 ? 62.040 23.723 4.067 1.00 33.58 291 MET A N 1
ATOM 2049 C CA . MET A 1 291 ? 62.481 22.960 5.241 1.00 33.36 291 MET A CA 1
ATOM 2050 C C . MET A 1 291 ? 63.969 23.167 5.564 1.00 33.25 291 MET A C 1
ATOM 2051 O O . MET A 1 291 ? 64.392 22.945 6.700 1.00 32.85 291 MET A O 1
ATOM 2056 N N . GLY A 1 292 ? 64.742 23.612 4.570 1.00 32.73 292 GLY A N 1
ATOM 2057 C CA . GLY A 1 292 ? 66.167 23.909 4.750 1.00 32.72 292 GLY A CA 1
ATOM 2058 C C . GLY A 1 292 ? 66.462 25.277 5.361 1.00 32.77 292 GLY A C 1
ATOM 2059 O O . GLY A 1 292 ? 67.597 25.543 5.768 1.00 32.74 292 GLY A O 1
ATOM 2060 N N . LEU A 1 293 ? 65.448 26.136 5.445 1.00 32.34 293 LEU A N 1
ATOM 2061 C CA . LEU A 1 293 ? 65.650 27.498 5.944 1.00 32.32 293 LEU A CA 1
ATOM 2062 C C . LEU A 1 293 ? 65.854 27.480 7.453 1.00 32.45 293 LEU A C 1
ATOM 2063 O O . LEU A 1 293 ? 65.090 26.824 8.169 1.00 32.01 293 LEU A O 1
ATOM 2068 N N . PRO A 1 294 ? 66.870 28.216 7.930 1.00 32.35 294 PRO A N 1
ATOM 2069 C CA . PRO A 1 294 ? 67.116 28.392 9.363 1.00 32.64 294 PRO A CA 1
ATOM 2070 C C . PRO A 1 294 ? 65.860 28.902 10.080 1.00 32.54 294 PRO A C 1
ATOM 2071 O O . PRO A 1 294 ? 65.549 28.427 11.171 1.00 32.60 294 PRO A O 1
ATOM 2075 N N . SER A 1 295 ? 65.136 29.829 9.450 1.00 32.55 295 SER A N 1
ATOM 2076 C CA . SER A 1 295 ? 63.906 30.389 10.023 1.00 32.16 295 SER A CA 1
ATOM 2077 C C . SER A 1 295 ? 62.868 29.313 10.319 1.00 32.82 295 SER A C 1
ATOM 2078 O O . SER A 1 295 ? 62.282 29.290 11.398 1.00 32.99 295 SER A O 1
ATOM 2081 N N . VAL A 1 296 ? 62.669 28.411 9.360 1.00 32.92 296 VAL A N 1
ATOM 2082 C CA . VAL A 1 296 ? 61.693 27.338 9.478 1.00 33.42 296 VAL A CA 1
ATOM 2083 C C . VAL A 1 296 ? 62.155 26.313 10.509 1.00 33.95 296 VAL A C 1
ATOM 2084 O O . VAL A 1 296 ? 61.376 25.922 11.378 1.00 33.73 296 VAL A O 1
ATOM 2088 N N . GLN A 1 297 ? 63.430 25.932 10.434 1.00 34.32 297 GLN A N 1
ATOM 2089 C CA . GLN A 1 297 ? 64.028 24.989 11.384 1.00 35.39 297 GLN A CA 1
ATOM 2090 C C . GLN A 1 297 ? 63.929 25.463 12.837 1.00 34.87 297 GLN A C 1
ATOM 2091 O O . GLN A 1 297 ? 63.568 24.674 13.726 1.00 35.03 297 GLN A O 1
ATOM 2097 N N . LEU A 1 298 ? 64.240 26.732 13.076 1.00 34.85 298 LEU A N 1
ATOM 2098 C CA . LEU A 1 298 ? 64.134 27.321 14.421 1.00 34.76 298 LEU A CA 1
ATOM 2099 C C . LEU A 1 298 ? 62.686 27.428 14.919 1.00 34.66 298 LEU A C 1
ATOM 2100 O O . LEU A 1 298 ? 62.392 27.066 16.064 1.00 34.29 298 LEU A O 1
ATOM 2105 N N . ALA A 1 299 ? 61.789 27.933 14.069 1.00 34.40 299 ALA A N 1
ATOM 2106 C CA . ALA A 1 299 ? 60.375 28.024 14.414 1.00 34.37 299 ALA A CA 1
ATOM 2107 C C . ALA A 1 299 ? 59.811 26.652 14.798 1.00 34.43 299 ALA A C 1
ATOM 2108 O O . ALA A 1 299 ? 59.162 26.522 15.832 1.00 34.26 299 ALA A O 1
ATOM 2110 N N . ARG A 1 300 ? 60.079 25.636 13.975 1.00 34.73 300 ARG A N 1
ATOM 2111 C CA . ARG A 1 300 ? 59.611 24.262 14.243 1.00 34.73 300 ARG A CA 1
ATOM 2112 C C . ARG A 1 300 ? 60.183 23.695 15.539 1.00 34.79 300 ARG A C 1
ATOM 2113 O O . ARG A 1 300 ? 59.464 23.057 16.311 1.00 34.52 300 ARG A O 1
ATOM 2121 N N . ALA A 1 301 ? 61.475 23.929 15.771 1.00 34.72 301 ALA A N 1
ATOM 2122 C CA . ALA A 1 301 ? 62.131 23.516 17.018 1.00 35.02 301 ALA A CA 1
ATOM 2123 C C . ALA A 1 301 ? 61.506 24.188 18.242 1.00 35.04 301 ALA A C 1
ATOM 2124 O O . ALA A 1 301 ? 61.316 23.545 19.280 1.00 34.93 301 ALA A O 1
ATOM 2126 N N . GLU A 1 302 ? 61.181 25.476 18.116 1.00 35.00 302 GLU A N 1
ATOM 2127 C CA . GLU A 1 302 ? 60.522 26.216 19.196 1.00 35.16 302 GLU A CA 1
ATOM 2128 C C . GLU A 1 302 ? 59.062 25.776 19.402 1.00 35.25 302 GLU A C 1
ATOM 2129 O O . GLU A 1 302 ? 58.560 25.796 20.527 1.00 34.90 302 GLU A O 1
ATOM 2135 N N . LEU A 1 303 ? 58.404 25.352 18.320 1.00 35.39 303 LEU A N 1
ATOM 2136 C CA . LEU A 1 303 ? 57.055 24.768 18.400 1.00 36.17 303 LEU A CA 1
ATOM 2137 C C . LEU A 1 303 ? 57.045 23.432 19.128 1.00 36.21 303 LEU A C 1
ATOM 2138 O O . LEU A 1 303 ? 56.144 23.163 19.917 1.00 36.07 303 LEU A O 1
ATOM 2143 N N . ALA A 1 304 ? 58.049 22.603 18.839 1.00 36.35 304 ALA A N 1
ATOM 2144 C CA . ALA A 1 304 ? 58.182 21.265 19.425 1.00 36.53 304 ALA A CA 1
ATOM 2145 C C . ALA A 1 304 ? 58.256 21.277 20.957 1.00 36.20 304 ALA A C 1
ATOM 2146 O O . ALA A 1 304 ? 57.963 20.269 21.608 1.00 36.51 304 ALA A O 1
ATOM 2148 N N . ARG A 1 305 ? 58.643 22.418 21.524 1.00 35.83 305 ARG A N 1
ATOM 2149 C CA . ARG A 1 305 ? 58.748 22.573 22.983 1.00 35.51 305 ARG A CA 1
ATOM 2150 C C . ARG A 1 305 ? 57.412 22.933 23.652 1.00 35.21 305 ARG A C 1
ATOM 2151 O O . ARG A 1 305 ? 57.286 22.868 24.882 1.00 35.17 305 ARG A O 1
ATOM 2153 N N . ALA A 1 306 ? 56.424 23.307 22.839 1.00 34.81 306 ALA A N 1
ATOM 2154 C CA . ALA A 1 306 ? 55.070 23.612 23.312 1.00 34.77 306 ALA A CA 1
ATOM 2155 C C . ALA A 1 306 ? 54.209 22.337 23.410 1.00 34.57 306 ALA A C 1
ATOM 2156 O O . ALA A 1 306 ? 54.536 21.331 22.776 1.00 34.59 306 ALA A O 1
ATOM 2158 N N . PRO A 1 307 ? 53.115 22.371 24.211 1.00 34.46 307 PRO A N 1
ATOM 2159 C CA . PRO A 1 307 ? 52.236 21.199 24.386 1.00 34.38 307 PRO A CA 1
ATOM 2160 C C . PRO A 1 307 ? 51.634 20.677 23.080 1.00 34.22 307 PRO A C 1
ATOM 2161 O O . PRO A 1 307 ? 50.971 21.580 22.435 1.00 34.52 307 PRO A O 1
#

Nearest PDB structures (foldseek):
  3h20-assembly1_A  TM=1.003E+00  e=8.541E-55  Plasmid RSF1010
  3h25-assembly1_A  TM=9.906E-01  e=4.472E-33  Plasmid RSF1010
  6zp9-assembly2_B  TM=7.237E-01  e=3.306E-06  Cyanophage S-2L
  5hy3-assembly1_B  TM=4.890E-01  e=2.459E+00  Tequatrovirus T4
  3ffy-assembly1_A-2  TM=5.128E-01  e=2.757E+00  Bacteroides fragilis NCTC 9343